Protein AF-A0A2E9BXG1-F1 (afdb_monomer_lite)

Radius of gyration: 29.71 Å; chains: 1; bounding box: 99×58×92 Å

Structure (mmCIF, N/CA/C/O backbone):
data_AF-A0A2E9BXG1-F1
#
_entry.id   AF-A0A2E9BXG1-F1
#
loop_
_atom_site.group_PDB
_atom_site.id
_atom_site.type_symbol
_atom_site.label_atom_id
_atom_site.label_alt_id
_atom_site.label_comp_id
_atom_site.label_asym_id
_atom_site.label_entity_id
_atom_site.label_seq_id
_atom_site.pdbx_PDB_ins_code
_atom_site.Cartn_x
_atom_site.Cartn_y
_atom_site.Cartn_z
_atom_site.occupancy
_atom_site.B_iso_or_equiv
_atom_site.auth_seq_id
_atom_site.auth_comp_id
_atom_site.auth_asym_id
_atom_site.auth_atom_id
_atom_site.pdbx_PDB_model_num
ATOM 1 N N . MET A 1 1 ? 57.382 -20.149 -4.581 1.00 46.91 1 MET A N 1
ATOM 2 C CA . MET A 1 1 ? 57.677 -18.749 -4.188 1.00 46.91 1 MET A CA 1
ATOM 3 C C . MET A 1 1 ? 58.759 -18.261 -5.137 1.00 46.91 1 MET A C 1
ATOM 5 O O . MET A 1 1 ? 59.714 -19.023 -5.249 1.00 46.91 1 MET A O 1
ATOM 9 N N . PRO A 1 2 ? 58.627 -17.131 -5.868 1.00 48.38 2 PRO A N 1
ATOM 10 C CA . PRO A 1 2 ? 57.785 -15.924 -5.668 1.00 48.38 2 PRO A CA 1
ATOM 11 C C . PRO A 1 2 ? 56.644 -15.788 -6.722 1.00 48.38 2 PRO A C 1
ATOM 13 O O . PRO A 1 2 ? 56.774 -16.309 -7.821 1.00 48.38 2 PRO A O 1
ATOM 16 N N . THR A 1 3 ? 55.399 -15.392 -6.403 1.00 44.31 3 THR A N 1
ATOM 17 C CA . THR A 1 3 ? 54.803 -14.026 -6.291 1.00 44.31 3 THR A CA 1
ATOM 18 C C . THR A 1 3 ? 55.059 -13.119 -7.510 1.00 44.31 3 THR A C 1
ATOM 20 O O . THR A 1 3 ? 56.170 -12.653 -7.720 1.00 44.31 3 THR A O 1
ATOM 23 N N . THR A 1 4 ? 54.077 -12.869 -8.389 1.00 44.88 4 THR A N 1
ATOM 24 C CA . THR A 1 4 ? 53.186 -11.672 -8.444 1.00 44.88 4 THR A CA 1
ATOM 25 C C . THR A 1 4 ? 52.664 -11.552 -9.902 1.00 44.88 4 THR A C 1
ATOM 27 O O . THR A 1 4 ? 53.303 -12.092 -10.790 1.00 44.88 4 THR A O 1
ATOM 30 N N . HIS A 1 5 ? 51.568 -10.922 -10.333 1.00 40.28 5 HIS A N 1
ATOM 31 C CA . HIS A 1 5 ? 50.493 -10.118 -9.764 1.00 40.28 5 HIS A CA 1
ATOM 32 C C . HIS A 1 5 ? 49.278 -10.307 -10.696 1.00 40.28 5 HIS A C 1
ATOM 34 O O . HIS A 1 5 ? 49.356 -10.048 -11.894 1.00 40.28 5 HIS A O 1
ATOM 40 N N . SER A 1 6 ? 48.140 -10.723 -10.139 1.00 46.56 6 SER A N 1
ATOM 41 C CA . SER A 1 6 ? 46.835 -10.563 -10.782 1.00 46.56 6 SER A CA 1
ATOM 42 C C . SER A 1 6 ? 46.505 -9.068 -10.824 1.00 46.56 6 SER A C 1
ATOM 44 O O . SER A 1 6 ? 46.405 -8.436 -9.769 1.00 46.56 6 SER A O 1
ATOM 46 N N . SER A 1 7 ? 46.295 -8.507 -12.013 1.00 40.38 7 SER A N 1
ATOM 47 C CA . SER A 1 7 ? 45.645 -7.206 -12.188 1.00 40.38 7 SER A CA 1
ATOM 48 C C . SER A 1 7 ? 44.392 -7.355 -13.051 1.00 40.38 7 SER A C 1
ATOM 50 O O . SER A 1 7 ? 44.244 -6.797 -14.133 1.00 40.38 7 SER A O 1
ATOM 52 N N . SER A 1 8 ? 43.420 -8.082 -12.500 1.00 40.84 8 SER A N 1
ATOM 53 C CA . SER A 1 8 ? 42.002 -7.894 -12.797 1.00 40.84 8 SER A CA 1
ATOM 54 C C . SER A 1 8 ? 41.605 -6.450 -12.464 1.00 40.84 8 SER A C 1
ATOM 56 O O . SER A 1 8 ? 41.202 -6.136 -11.341 1.00 40.84 8 SER A O 1
ATOM 58 N N . ARG A 1 9 ? 41.787 -5.525 -13.406 1.00 42.00 9 ARG A N 1
ATOM 59 C CA . ARG A 1 9 ? 41.364 -4.134 -13.228 1.00 42.00 9 ARG A CA 1
ATOM 60 C C . ARG A 1 9 ? 40.918 -3.514 -14.551 1.00 42.00 9 ARG A C 1
ATOM 62 O O . ARG A 1 9 ? 41.534 -2.578 -15.035 1.00 42.00 9 ARG A O 1
ATOM 69 N N . CYS A 1 10 ? 39.823 -4.031 -15.111 1.00 39.59 10 CYS A N 1
ATOM 70 C CA . CYS A 1 10 ? 38.923 -3.250 -15.968 1.00 39.59 10 CYS A CA 1
ATOM 71 C C . CYS A 1 10 ? 37.562 -3.942 -16.185 1.00 39.59 10 CYS A C 1
ATOM 73 O O . CYS A 1 10 ? 37.130 -4.165 -17.303 1.00 39.59 10 CYS A O 1
ATOM 75 N N . GLU A 1 11 ? 36.854 -4.255 -15.098 1.00 34.66 11 GLU A N 1
ATOM 76 C CA . GLU A 1 11 ? 35.384 -4.390 -15.128 1.00 34.66 11 GLU A CA 1
ATOM 77 C C . GLU A 1 11 ? 34.763 -3.487 -14.051 1.00 34.66 11 GLU A C 1
ATOM 79 O O . GLU A 1 11 ? 33.864 -3.840 -13.294 1.00 34.66 11 GLU A O 1
ATOM 84 N N . ALA A 1 12 ? 35.268 -2.257 -13.966 1.00 42.53 12 ALA A N 1
ATOM 85 C CA . ALA A 1 12 ? 34.555 -1.175 -13.312 1.00 42.53 12 ALA A CA 1
ATOM 86 C C . ALA A 1 12 ? 33.584 -0.577 -14.337 1.00 42.53 12 ALA A C 1
ATOM 88 O O . ALA A 1 12 ? 33.986 0.289 -15.104 1.00 42.53 12 ALA A O 1
ATOM 89 N N . THR A 1 13 ? 32.350 -1.100 -14.402 1.00 45.22 13 THR A N 1
ATOM 90 C CA . THR A 1 13 ? 31.091 -0.407 -14.799 1.00 45.22 13 THR A CA 1
ATOM 91 C C . THR A 1 13 ? 29.932 -1.396 -15.037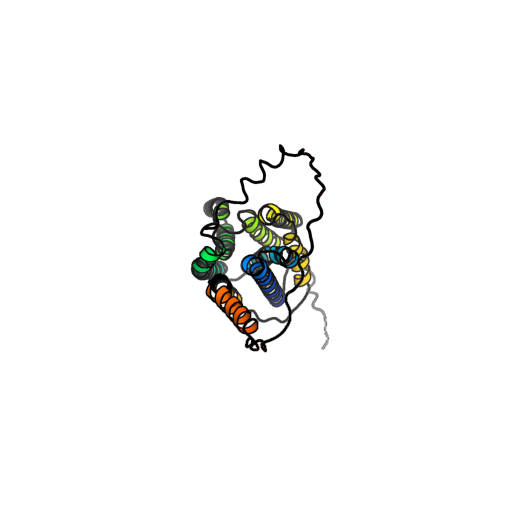 1.00 45.22 13 THR A C 1
ATOM 93 O O . THR A 1 13 ? 29.269 -1.389 -16.068 1.00 45.22 13 THR A O 1
ATOM 96 N N . ALA A 1 14 ? 29.586 -2.214 -14.039 1.00 39.81 14 ALA A N 1
ATOM 97 C CA . ALA A 1 14 ? 28.283 -2.890 -14.001 1.00 39.81 14 ALA A CA 1
ATOM 98 C C . ALA A 1 14 ? 27.326 -2.148 -13.046 1.00 39.81 14 ALA A C 1
ATOM 100 O O . ALA A 1 14 ? 27.137 -2.531 -11.899 1.00 39.81 14 ALA A O 1
ATOM 101 N N . SER A 1 15 ? 26.774 -1.035 -13.546 1.00 42.12 15 SER A N 1
ATOM 102 C CA . SER A 1 15 ? 25.554 -0.314 -13.130 1.00 42.12 15 SER A CA 1
ATOM 103 C C . SER A 1 15 ? 25.056 -0.463 -11.675 1.00 42.12 15 SER A C 1
ATOM 105 O O . SER A 1 15 ? 24.533 -1.510 -11.284 1.00 42.12 15 SER A O 1
ATOM 107 N N . GLY A 1 16 ? 25.067 0.649 -10.931 1.00 43.94 16 GLY A N 1
ATOM 108 C CA . GLY A 1 16 ? 24.491 0.803 -9.591 1.00 43.94 16 GLY A CA 1
ATOM 109 C C . GLY A 1 16 ? 23.024 0.372 -9.477 1.00 43.94 16 GLY A C 1
ATOM 110 O O . GLY A 1 16 ? 22.097 1.161 -9.659 1.00 43.94 16 GLY A O 1
ATOM 111 N N . ARG A 1 17 ? 22.803 -0.897 -9.130 1.00 60.50 17 ARG A N 1
ATOM 112 C CA . ARG A 1 17 ? 21.501 -1.403 -8.694 1.00 60.50 17 ARG A CA 1
ATOM 113 C C . ARG A 1 17 ? 21.291 -1.024 -7.238 1.00 60.50 17 ARG A C 1
ATOM 115 O O . ARG A 1 17 ? 22.064 -1.422 -6.373 1.00 60.50 17 ARG A O 1
ATOM 122 N N . TRP A 1 18 ? 20.217 -0.292 -6.967 1.00 68.25 18 TRP A N 1
ATOM 123 C CA . TRP A 1 18 ? 19.791 -0.025 -5.601 1.00 68.25 18 TRP A CA 1
ATOM 124 C C . TRP A 1 18 ? 19.379 -1.345 -4.930 1.00 68.25 18 TRP A C 1
ATOM 126 O O . TRP A 1 18 ? 18.419 -1.992 -5.356 1.00 68.25 18 TRP A O 1
ATOM 136 N N . HIS A 1 19 ? 20.159 -1.772 -3.934 1.00 80.88 19 HIS A N 1
ATOM 137 C CA . HIS A 1 19 ? 19.993 -3.041 -3.233 1.00 80.88 19 HIS A CA 1
ATOM 138 C C . HIS A 1 19 ? 19.652 -2.804 -1.759 1.00 80.88 19 HIS A C 1
ATOM 140 O O . HIS A 1 19 ? 20.376 -2.121 -1.044 1.00 80.88 19 HIS A O 1
ATOM 146 N N . VAL A 1 20 ? 18.558 -3.412 -1.317 1.00 82.00 20 VAL A N 1
ATOM 147 C CA . VAL A 1 20 ? 18.054 -3.444 0.055 1.00 82.00 20 VAL A CA 1
ATOM 148 C C . VAL A 1 20 ? 18.192 -4.864 0.597 1.00 82.00 20 VAL A C 1
ATOM 150 O O . VAL A 1 20 ? 17.737 -5.817 -0.051 1.00 82.00 20 VAL A O 1
ATOM 153 N N . ALA A 1 21 ? 18.795 -5.001 1.780 1.00 84.75 21 ALA A N 1
ATOM 154 C CA . ALA A 1 21 ? 18.963 -6.284 2.453 1.00 84.75 21 ALA A CA 1
ATOM 155 C C . ALA A 1 21 ? 17.613 -6.916 2.845 1.00 84.75 21 ALA A C 1
ATOM 157 O O . ALA A 1 21 ? 16.619 -6.229 3.095 1.00 84.75 21 ALA A O 1
ATOM 158 N N . ASP A 1 22 ? 17.571 -8.252 2.895 1.00 85.50 22 ASP A N 1
ATOM 159 C CA . ASP A 1 22 ? 16.339 -9.005 3.167 1.00 85.50 22 ASP A CA 1
ATOM 160 C C . ASP A 1 22 ? 15.734 -8.679 4.534 1.00 85.50 22 ASP A C 1
ATOM 162 O O . ASP A 1 22 ? 14.523 -8.473 4.634 1.00 85.50 22 ASP A O 1
ATOM 166 N N . GLY A 1 23 ? 16.568 -8.575 5.567 1.00 86.19 23 GLY A N 1
ATOM 167 C CA . GLY A 1 23 ? 16.087 -8.264 6.906 1.00 86.19 23 GLY A CA 1
ATOM 168 C C . GLY A 1 23 ? 15.567 -6.832 7.047 1.00 86.19 23 GLY A C 1
ATOM 169 O O . GLY A 1 23 ? 14.587 -6.625 7.752 1.00 86.19 23 GLY A O 1
ATOM 170 N N . SER A 1 24 ? 16.092 -5.863 6.291 1.00 89.56 24 SER A N 1
ATOM 171 C CA . SER A 1 24 ? 15.562 -4.491 6.270 1.00 89.56 24 SER A CA 1
ATOM 172 C C . SER A 1 24 ? 14.161 -4.426 5.658 1.00 89.56 24 SER A C 1
ATOM 174 O O . SER A 1 24 ? 13.291 -3.709 6.150 1.00 89.56 24 SER A O 1
ATOM 176 N N . LEU A 1 25 ? 13.906 -5.212 4.605 1.00 90.44 25 LEU A N 1
ATOM 177 C CA . LEU A 1 25 ? 12.556 -5.359 4.046 1.00 90.44 25 LEU A CA 1
ATOM 178 C C . LEU A 1 25 ? 11.612 -6.055 5.024 1.00 90.44 25 LEU A C 1
ATOM 180 O O . LEU A 1 25 ? 10.420 -5.755 5.046 1.00 90.44 25 LEU A O 1
ATOM 184 N N . GLU A 1 26 ? 12.125 -6.997 5.814 1.00 92.88 26 GLU A N 1
ATOM 185 C CA . GLU A 1 26 ? 11.353 -7.632 6.874 1.00 92.88 26 GLU A CA 1
ATOM 186 C C . GLU A 1 26 ? 10.982 -6.624 7.968 1.00 92.88 26 GLU A C 1
ATOM 188 O O . GLU A 1 26 ? 9.808 -6.546 8.331 1.00 92.88 26 GLU A O 1
ATOM 193 N N . SER A 1 27 ? 11.931 -5.795 8.418 1.00 92.38 27 SER A N 1
ATOM 194 C CA . SER A 1 27 ? 11.684 -4.704 9.368 1.00 92.38 27 SER A CA 1
ATOM 195 C C . SER A 1 27 ? 10.635 -3.725 8.850 1.00 92.38 27 SER A C 1
ATOM 197 O O . SER A 1 27 ? 9.719 -3.372 9.587 1.00 92.38 27 SER A O 1
ATOM 199 N N . LEU A 1 28 ? 10.714 -3.336 7.571 1.00 94.06 28 LEU A N 1
ATOM 200 C CA . LEU A 1 28 ? 9.722 -2.453 6.953 1.00 94.06 28 LEU A CA 1
ATOM 201 C C . LEU A 1 28 ? 8.315 -3.059 6.979 1.00 94.06 28 LEU A C 1
ATOM 203 O O . LEU A 1 28 ? 7.355 -2.332 7.213 1.00 94.06 28 LEU A O 1
ATOM 207 N N . LYS A 1 29 ? 8.169 -4.379 6.788 1.00 94.44 29 LYS A N 1
ATOM 208 C CA . LYS A 1 29 ? 6.855 -5.033 6.910 1.00 94.44 29 LYS A CA 1
ATOM 209 C C . LYS A 1 29 ? 6.345 -5.048 8.342 1.00 94.44 29 LYS A C 1
ATOM 211 O O . LYS A 1 29 ? 5.153 -4.851 8.538 1.00 94.44 29 LYS A O 1
ATOM 216 N N . TRP A 1 30 ? 7.209 -5.299 9.324 1.00 95.50 30 TRP A N 1
ATOM 217 C CA . TRP A 1 30 ? 6.819 -5.251 10.736 1.00 95.50 30 TRP A CA 1
ATOM 218 C C . TRP A 1 30 ? 6.404 -3.845 11.163 1.00 95.50 30 TRP A C 1
ATOM 220 O O . TRP A 1 30 ? 5.363 -3.688 11.794 1.00 95.50 30 TRP A O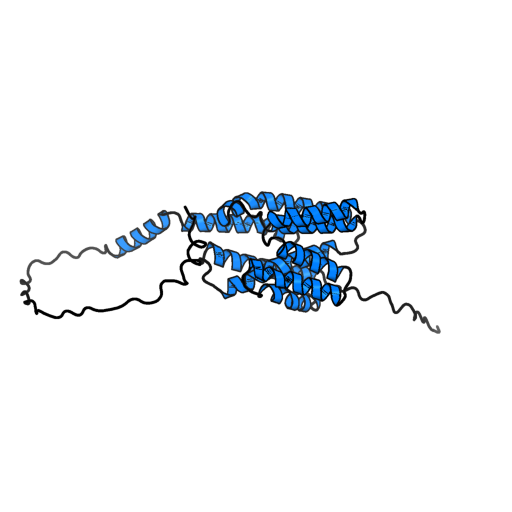 1
ATOM 230 N N . LEU A 1 31 ? 7.156 -2.826 10.743 1.00 96.19 31 LEU A N 1
ATOM 231 C CA . LEU A 1 31 ? 6.794 -1.428 10.951 1.00 96.19 31 LEU A CA 1
ATOM 232 C C . LEU A 1 31 ? 5.446 -1.109 10.292 1.00 96.19 31 LEU A C 1
ATOM 234 O O . LEU A 1 31 ? 4.541 -0.622 10.958 1.00 96.19 31 LEU A O 1
ATOM 238 N N . ALA A 1 32 ? 5.276 -1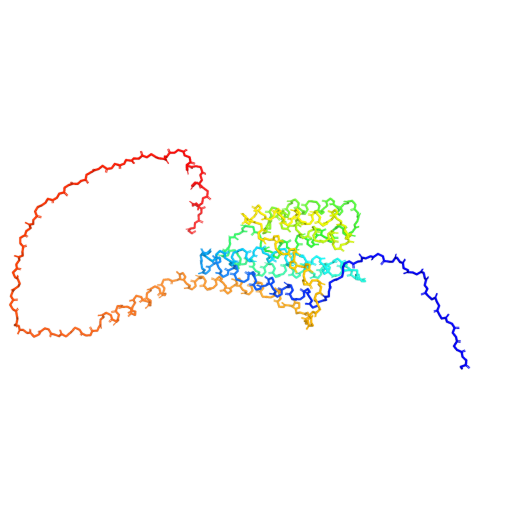.445 9.010 1.00 96.81 32 ALA A N 1
ATOM 239 C CA . ALA A 1 32 ? 4.022 -1.222 8.293 1.00 96.81 32 ALA A CA 1
ATOM 240 C C . ALA A 1 32 ? 2.831 -1.938 8.952 1.00 96.81 32 ALA A C 1
ATOM 242 O O . ALA A 1 32 ? 1.743 -1.373 9.021 1.00 96.81 32 ALA A O 1
ATOM 243 N N . LEU A 1 33 ? 3.040 -3.153 9.471 1.00 96.31 33 LEU A N 1
ATOM 244 C CA . LEU A 1 33 ? 2.029 -3.914 10.203 1.00 96.31 33 LEU A CA 1
ATOM 245 C C . LEU A 1 33 ? 1.612 -3.193 11.490 1.00 96.31 33 LEU A C 1
ATOM 247 O O . LEU A 1 33 ? 0.419 -3.044 11.731 1.00 96.31 33 LEU A O 1
ATOM 251 N N . ALA A 1 34 ? 2.573 -2.718 12.286 1.00 97.25 34 ALA A N 1
ATOM 252 C CA . ALA A 1 34 ? 2.291 -1.986 13.519 1.00 97.25 34 ALA A CA 1
ATOM 253 C C . ALA A 1 34 ? 1.525 -0.679 13.247 1.00 97.25 34 ALA A C 1
ATOM 255 O O . ALA A 1 34 ? 0.525 -0.404 13.908 1.00 97.25 34 ALA A O 1
ATOM 256 N N . LEU A 1 35 ? 1.946 0.084 12.231 1.00 97.75 35 LEU A N 1
ATOM 257 C CA . LEU A 1 35 ? 1.281 1.324 11.816 1.00 97.75 35 LEU A CA 1
ATOM 258 C C . LEU A 1 35 ? -0.157 1.065 11.337 1.00 97.75 35 LEU A C 1
ATOM 260 O O . LEU A 1 35 ? -1.073 1.777 11.737 1.00 97.75 35 LEU A O 1
ATOM 264 N N . MET A 1 36 ? -0.365 0.020 10.528 1.00 97.56 36 MET A N 1
ATOM 265 C CA . MET A 1 36 ? -1.691 -0.390 10.049 1.00 97.56 36 MET A CA 1
ATOM 266 C C . MET A 1 36 ? -2.615 -0.790 11.205 1.00 97.56 36 MET A C 1
ATOM 268 O O . MET A 1 36 ? -3.763 -0.361 11.251 1.00 97.56 36 MET A O 1
ATOM 272 N N . VAL A 1 37 ? -2.125 -1.600 12.150 1.00 97.25 37 VAL A N 1
ATOM 273 C CA . VAL A 1 37 ? -2.922 -2.030 13.310 1.00 97.25 37 VAL A CA 1
ATOM 274 C C . VAL A 1 37 ? -3.297 -0.837 14.179 1.00 97.25 37 VAL A C 1
ATOM 276 O O . VAL A 1 37 ? -4.460 -0.717 14.550 1.00 97.25 37 VAL A O 1
ATOM 279 N N . GLY A 1 38 ? -2.348 0.058 14.468 1.00 96.62 38 GLY A N 1
ATOM 280 C CA . GLY A 1 38 ? -2.616 1.269 15.243 1.00 96.62 38 GLY A CA 1
ATOM 281 C C . GLY A 1 38 ? -3.684 2.155 14.597 1.00 96.62 38 GLY A C 1
ATOM 282 O O . GLY A 1 38 ? -4.606 2.600 15.275 1.00 96.62 38 GLY A O 1
ATOM 283 N N . ASP A 1 39 ? -3.609 2.352 13.280 1.00 96.88 39 ASP A N 1
ATOM 284 C CA . ASP A 1 39 ? -4.608 3.106 12.514 1.00 96.88 39 ASP A CA 1
ATOM 285 C C . ASP A 1 39 ? -5.985 2.439 12.521 1.00 96.88 39 ASP A C 1
ATOM 287 O O . ASP A 1 39 ? -6.986 3.109 12.755 1.00 96.88 39 ASP A O 1
ATOM 291 N N . HIS A 1 40 ? -6.052 1.118 12.344 1.00 97.12 40 HIS A N 1
ATOM 292 C CA . HIS A 1 40 ? -7.318 0.389 12.381 1.00 97.12 40 HIS A CA 1
ATOM 293 C C . HIS A 1 40 ? -7.952 0.397 13.779 1.00 97.12 40 HIS A C 1
ATOM 295 O O . HIS A 1 40 ? -9.158 0.600 13.900 1.00 97.12 40 HIS A O 1
ATOM 301 N N . VAL A 1 41 ? -7.157 0.223 14.839 1.00 96.44 41 VAL A N 1
ATOM 302 C CA . VAL A 1 41 ? -7.631 0.364 16.226 1.00 96.44 41 VAL A CA 1
ATOM 303 C C . VAL A 1 41 ? -8.169 1.774 16.451 1.00 96.44 41 VAL A C 1
ATOM 305 O O . VAL A 1 41 ? -9.276 1.923 16.965 1.00 96.44 41 VAL A O 1
ATOM 308 N N . ASN A 1 42 ? -7.439 2.804 16.011 1.00 96.56 42 ASN A N 1
ATOM 309 C CA . ASN A 1 42 ? -7.905 4.182 16.112 1.00 96.56 42 ASN A CA 1
ATOM 310 C C . ASN A 1 42 ? -9.232 4.385 15.369 1.00 96.56 42 ASN A C 1
ATOM 312 O O . ASN A 1 42 ? -10.177 4.928 15.930 1.00 96.56 42 ASN A O 1
ATOM 316 N N . LYS A 1 43 ? -9.319 3.904 14.127 1.00 93.62 43 LYS A N 1
ATOM 317 C CA . LYS A 1 43 ? -10.491 4.069 13.266 1.00 93.62 43 LYS A CA 1
ATOM 318 C C . LYS A 1 43 ? -11.736 3.378 13.824 1.00 93.62 43 LYS A C 1
ATOM 320 O O . LYS A 1 43 ? -12.792 3.998 13.841 1.00 93.62 43 LYS A O 1
ATOM 325 N N . TYR A 1 44 ? -11.625 2.121 14.260 1.00 93.94 44 TYR A N 1
ATOM 326 C CA . TYR A 1 44 ? -12.797 1.309 14.614 1.00 93.94 44 TYR A CA 1
ATOM 327 C C . TYR A 1 44 ? -13.116 1.278 16.108 1.00 93.94 44 TYR A C 1
ATOM 329 O O . TYR A 1 44 ? -14.283 1.164 16.458 1.00 93.94 44 TYR A O 1
ATOM 337 N N . LEU A 1 45 ? -12.117 1.359 16.992 1.00 92.69 45 LEU A N 1
ATOM 338 C CA . LEU A 1 45 ? -12.331 1.254 18.442 1.00 92.69 45 LEU A CA 1
ATOM 339 C C . LEU A 1 45 ? -12.227 2.600 19.164 1.00 92.69 45 LEU A C 1
ATOM 341 O O . LEU A 1 45 ? -12.836 2.764 20.216 1.00 92.69 45 LEU A O 1
ATOM 345 N N . LEU A 1 46 ? -11.469 3.555 18.616 1.00 91.94 46 LEU A N 1
ATOM 346 C CA . LEU A 1 46 ? -11.281 4.886 19.209 1.00 91.94 46 LEU A CA 1
ATOM 347 C C . LEU A 1 46 ? -11.974 5.993 18.409 1.00 91.94 46 LEU A C 1
ATOM 349 O O . LEU A 1 46 ? -11.628 7.158 18.576 1.00 91.94 46 LEU A O 1
ATOM 353 N N . SER A 1 47 ? -12.902 5.649 17.511 1.00 91.06 47 SER A N 1
ATOM 354 C CA . SER A 1 47 ? -13.683 6.609 16.713 1.00 91.06 47 SER A CA 1
ATOM 355 C C . SER A 1 47 ? -12.838 7.673 15.991 1.00 91.06 47 SER A C 1
ATOM 357 O O . SER A 1 47 ? -13.259 8.819 15.844 1.00 91.06 47 SER A O 1
ATOM 359 N N . GLY A 1 48 ? -11.613 7.324 15.590 1.00 89.75 48 GLY A N 1
ATOM 360 C CA . GLY A 1 48 ? -10.683 8.204 14.883 1.00 89.75 48 GLY A CA 1
ATOM 361 C C . GLY A 1 48 ? -10.062 9.332 15.716 1.00 89.75 48 GLY A C 1
ATOM 362 O O . GLY A 1 48 ? -9.428 10.207 15.134 1.00 89.75 48 GLY A O 1
ATOM 363 N N . GLN A 1 49 ? -10.204 9.330 17.045 1.00 91.19 49 GLN A N 1
ATOM 364 C CA . GLN A 1 49 ? -9.835 10.467 17.905 1.00 91.19 49 GLN A CA 1
ATOM 365 C C . GLN A 1 49 ? -8.321 10.738 17.985 1.00 91.19 49 GLN A C 1
ATOM 367 O O . GLN A 1 49 ? -7.898 11.856 18.273 1.00 91.19 49 GLN A O 1
ATOM 372 N N . VAL A 1 50 ? -7.473 9.736 17.734 1.00 96.12 50 VAL A N 1
ATOM 373 C CA . VAL A 1 50 ? -6.017 9.872 17.875 1.00 96.12 50 VAL A CA 1
ATOM 374 C C . VAL A 1 50 ? -5.373 10.256 16.539 1.00 96.12 50 VAL A C 1
ATOM 376 O O . VAL A 1 50 ? -4.964 9.397 15.753 1.00 96.12 50 VAL A O 1
ATOM 379 N N . THR A 1 51 ? -5.209 11.561 16.299 1.00 96.12 51 THR A N 1
ATOM 380 C CA . THR A 1 51 ? -4.604 12.119 15.070 1.00 96.12 51 THR A CA 1
ATOM 381 C C . THR A 1 51 ? -3.243 11.506 14.737 1.00 96.12 51 THR A C 1
ATOM 383 O O . THR A 1 51 ? -2.957 11.205 13.579 1.00 96.12 51 THR A O 1
ATOM 386 N N . THR A 1 52 ? -2.400 11.263 15.743 1.00 96.44 52 THR A N 1
ATOM 387 C CA . THR A 1 52 ? -1.071 10.670 15.537 1.00 96.44 52 THR A CA 1
ATOM 388 C C . THR A 1 52 ? -1.157 9.276 14.920 1.00 96.44 52 THR A C 1
ATOM 390 O O . THR A 1 52 ? -0.434 8.992 13.968 1.00 96.44 52 THR A O 1
ATOM 393 N N . LEU A 1 53 ? -2.061 8.416 15.405 1.00 96.12 53 LEU A N 1
ATOM 394 C CA . LEU A 1 53 ? -2.246 7.069 14.853 1.00 96.12 53 LEU A CA 1
ATOM 395 C C . LEU A 1 53 ? -2.767 7.121 13.418 1.00 96.12 53 LEU A C 1
ATOM 397 O O . LEU A 1 53 ? -2.298 6.355 12.580 1.00 96.12 53 LEU A O 1
ATOM 401 N N . TYR A 1 54 ? -3.659 8.069 13.121 1.00 96.06 54 TYR A N 1
ATOM 402 C CA . TYR A 1 54 ? -4.143 8.298 11.762 1.00 96.06 54 TYR A CA 1
ATOM 403 C C . TYR A 1 54 ? -3.012 8.679 10.793 1.00 96.06 54 TYR A C 1
ATOM 405 O O . TYR A 1 54 ? -2.845 8.044 9.749 1.00 96.06 54 TYR A O 1
ATOM 413 N N . LEU A 1 55 ? -2.200 9.685 11.147 1.00 97.12 55 LEU A N 1
ATOM 414 C CA . LEU A 1 55 ? -1.077 10.146 10.320 1.00 97.12 55 LEU A CA 1
ATOM 415 C C . LEU A 1 55 ? -0.036 9.039 10.119 1.00 97.12 55 LEU A C 1
ATOM 417 O O . LEU A 1 55 ? 0.417 8.805 8.997 1.00 97.12 55 LEU A O 1
ATOM 421 N N . LEU A 1 56 ? 0.301 8.321 11.193 1.00 97.31 56 LEU A N 1
ATOM 422 C CA . LEU A 1 56 ? 1.222 7.190 11.155 1.00 97.31 56 LEU A CA 1
ATOM 423 C C . LEU A 1 56 ? 0.699 6.050 10.264 1.00 97.31 56 LEU A C 1
ATOM 425 O O . LEU A 1 56 ? 1.452 5.488 9.462 1.00 97.31 56 LEU A O 1
ATOM 429 N N . GLY A 1 57 ? -0.601 5.769 10.333 1.00 96.75 57 GLY A N 1
ATOM 430 C CA . GLY A 1 57 ? -1.295 4.781 9.513 1.00 96.75 57 GLY A CA 1
ATOM 431 C C . GLY A 1 57 ? -1.157 4.990 8.013 1.00 96.75 57 GLY A C 1
ATOM 432 O O . GLY A 1 57 ? -1.006 4.028 7.257 1.00 96.75 57 GLY A O 1
ATOM 433 N N . ARG A 1 58 ? -1.131 6.251 7.560 1.00 97.69 58 ARG A N 1
ATOM 434 C CA . ARG A 1 58 ? -1.043 6.593 6.129 1.00 97.69 58 ARG A CA 1
ATOM 435 C C . ARG A 1 58 ? 0.238 6.089 5.459 1.00 97.69 58 ARG A C 1
ATOM 437 O O . ARG A 1 58 ? 0.268 5.943 4.237 1.00 97.69 58 ARG A O 1
ATOM 444 N N . MET A 1 59 ? 1.284 5.791 6.233 1.00 98.06 59 MET A N 1
ATOM 445 C CA . MET A 1 59 ? 2.528 5.206 5.725 1.00 98.06 59 MET A CA 1
ATOM 446 C C . MET A 1 59 ? 2.423 3.699 5.449 1.00 98.06 59 MET A C 1
ATOM 448 O O . MET A 1 59 ? 3.241 3.165 4.702 1.00 98.06 59 MET A O 1
ATOM 452 N N . ALA A 1 60 ? 1.440 2.985 6.005 1.00 97.88 60 ALA A N 1
ATOM 453 C CA . ALA A 1 60 ? 1.373 1.528 5.888 1.00 97.88 60 ALA A CA 1
ATOM 454 C C . ALA A 1 60 ? 1.261 1.055 4.428 1.00 97.88 60 ALA A C 1
ATOM 456 O O . ALA A 1 60 ? 2.003 0.164 4.005 1.00 97.88 60 ALA A O 1
ATOM 457 N N . MET A 1 61 ? 0.383 1.682 3.637 1.00 97.19 61 MET A N 1
ATOM 458 C CA . MET A 1 61 ? 0.187 1.321 2.230 1.00 97.19 61 MET A CA 1
ATOM 459 C C . MET A 1 61 ? 1.466 1.485 1.386 1.00 97.19 61 MET A C 1
ATOM 461 O O . MET A 1 61 ? 1.907 0.485 0.810 1.00 97.19 61 MET A O 1
ATOM 465 N N . PRO A 1 62 ? 2.124 2.665 1.327 1.00 98.00 62 PRO A N 1
ATOM 466 C CA . PRO A 1 62 ? 3.351 2.820 0.544 1.00 98.00 62 PRO A CA 1
ATOM 467 C C . PRO A 1 62 ? 4.483 1.897 1.019 1.00 98.00 62 PRO A C 1
ATOM 469 O O . PRO A 1 62 ? 5.238 1.397 0.184 1.00 98.00 62 PRO A O 1
ATOM 472 N N . LEU A 1 63 ? 4.580 1.597 2.322 1.00 98.06 63 LEU A N 1
ATOM 473 C CA . LEU A 1 63 ? 5.568 0.651 2.85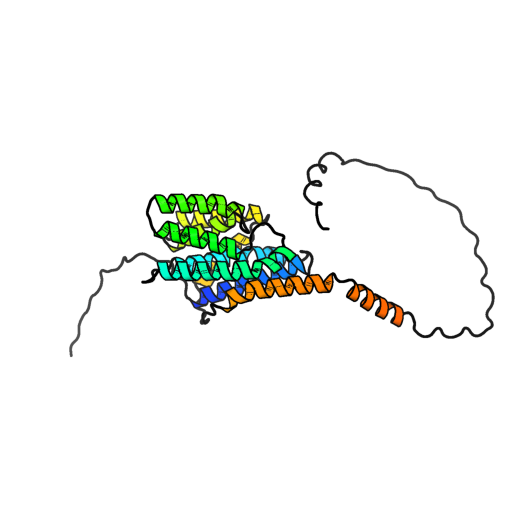2 1.00 98.06 63 LEU A CA 1
ATOM 474 C C . LEU A 1 63 ? 5.319 -0.786 2.357 1.00 98.06 63 LEU A C 1
ATOM 476 O O . LEU A 1 63 ? 6.232 -1.420 1.819 1.00 98.06 63 LEU A O 1
ATOM 480 N N . PHE A 1 64 ? 4.091 -1.305 2.481 1.00 97.50 64 PHE A N 1
ATOM 481 C CA . PHE A 1 64 ? 3.754 -2.644 1.981 1.00 97.50 64 PHE A CA 1
ATOM 482 C C . PHE A 1 64 ? 3.865 -2.738 0.456 1.00 97.50 64 PHE A C 1
ATOM 484 O O . PHE A 1 64 ? 4.439 -3.705 -0.059 1.00 97.50 64 PHE A O 1
ATOM 491 N N . GLY A 1 65 ? 3.370 -1.725 -0.261 1.00 97.69 65 GLY A N 1
ATOM 492 C CA . GLY A 1 65 ? 3.467 -1.625 -1.715 1.00 97.69 65 GLY A CA 1
ATOM 493 C C . GLY A 1 65 ? 4.918 -1.646 -2.192 1.00 97.69 65 GLY A C 1
ATOM 494 O O . GLY A 1 65 ? 5.271 -2.420 -3.086 1.00 97.69 65 GLY A O 1
ATOM 495 N N . PHE A 1 66 ? 5.791 -0.880 -1.534 1.00 97.38 66 PHE A N 1
ATOM 496 C CA . PHE A 1 66 ? 7.223 -0.882 -1.804 1.00 97.38 66 PHE A CA 1
ATOM 497 C C . PHE A 1 66 ? 7.851 -2.268 -1.601 1.00 97.38 66 PHE A C 1
ATOM 499 O O . PHE A 1 66 ? 8.491 -2.792 -2.517 1.00 97.38 66 PHE A O 1
ATOM 506 N N . VAL A 1 67 ? 7.651 -2.900 -0.436 1.00 95.75 67 VAL A N 1
ATOM 507 C CA . VAL A 1 67 ? 8.258 -4.211 -0.139 1.00 95.75 67 VAL A CA 1
ATOM 508 C C . VAL A 1 67 ? 7.779 -5.285 -1.120 1.00 95.75 67 VAL A C 1
ATOM 510 O O . VAL A 1 67 ? 8.568 -6.136 -1.552 1.00 95.75 67 VAL A O 1
ATOM 513 N N . LEU A 1 68 ? 6.499 -5.260 -1.495 1.00 96.19 68 LEU A N 1
ATOM 514 C CA . LEU A 1 68 ? 5.941 -6.157 -2.503 1.00 96.19 68 LEU A CA 1
ATOM 515 C C . LEU A 1 68 ? 6.640 -5.963 -3.853 1.00 96.19 68 LEU A C 1
ATOM 517 O O . LEU A 1 68 ? 7.182 -6.919 -4.414 1.00 96.19 68 LEU A O 1
ATOM 521 N N . MET A 1 69 ? 6.680 -4.726 -4.347 1.00 96.12 69 MET A N 1
ATOM 522 C CA . MET A 1 69 ? 7.245 -4.401 -5.656 1.00 96.12 69 MET A CA 1
ATOM 523 C C . MET A 1 69 ? 8.746 -4.661 -5.715 1.00 96.12 69 MET A C 1
ATOM 525 O O . MET A 1 69 ? 9.233 -5.191 -6.714 1.00 96.12 69 MET A O 1
ATOM 529 N N . TYR A 1 70 ? 9.469 -4.409 -4.624 1.00 93.94 70 TYR A N 1
ATOM 530 C CA . TYR A 1 70 ? 10.877 -4.771 -4.497 1.00 93.94 70 TYR A CA 1
ATOM 531 C C . TYR A 1 70 ? 11.087 -6.277 -4.622 1.00 93.94 70 TYR A C 1
ATOM 533 O O . TYR A 1 70 ? 11.944 -6.738 -5.377 1.00 93.94 70 TYR A O 1
ATOM 541 N N . ASN A 1 71 ? 10.271 -7.075 -3.933 1.00 91.81 71 ASN A N 1
ATOM 542 C CA . ASN A 1 71 ? 10.372 -8.528 -4.001 1.00 91.81 71 ASN A CA 1
ATOM 543 C C . ASN A 1 71 ? 10.044 -9.097 -5.386 1.00 91.81 71 ASN A C 1
ATOM 545 O O . ASN A 1 71 ? 10.659 -10.099 -5.765 1.00 91.81 71 ASN A O 1
ATOM 549 N N . LEU A 1 72 ? 9.111 -8.481 -6.118 1.00 91.38 72 LEU A N 1
ATOM 550 C CA . LEU A 1 72 ? 8.746 -8.860 -7.487 1.00 91.38 72 LEU A CA 1
ATOM 551 C C . LEU A 1 72 ? 9.789 -8.416 -8.521 1.00 91.38 72 LEU A C 1
ATOM 553 O O . LEU A 1 72 ? 10.041 -9.135 -9.481 1.00 91.38 72 LEU A O 1
ATOM 557 N N . ALA A 1 73 ? 10.429 -7.263 -8.314 1.00 89.50 73 ALA A N 1
ATOM 558 C CA . ALA A 1 73 ? 11.413 -6.700 -9.236 1.00 89.50 73 ALA A CA 1
ATOM 559 C C . ALA A 1 73 ? 12.768 -7.432 -9.236 1.00 89.50 73 ALA A C 1
ATOM 561 O O . ALA A 1 73 ? 13.584 -7.201 -10.134 1.00 89.50 73 ALA A O 1
ATOM 562 N N . ARG A 1 74 ? 13.025 -8.310 -8.255 1.00 82.50 74 ARG A N 1
ATOM 563 C CA . ARG A 1 74 ? 14.281 -9.065 -8.166 1.00 82.50 74 ARG A CA 1
ATOM 564 C C . ARG A 1 74 ? 14.465 -9.989 -9.376 1.00 82.50 74 ARG A C 1
ATOM 566 O O . ARG A 1 74 ? 13.576 -10.800 -9.645 1.00 82.50 74 ARG A O 1
ATOM 573 N N . PRO A 1 75 ? 15.634 -9.957 -10.043 1.00 68.94 75 PRO A N 1
ATOM 574 C CA . PRO A 1 75 ? 15.972 -10.937 -11.065 1.00 68.94 75 PRO A CA 1
ATOM 575 C C . PRO A 1 75 ? 16.013 -12.319 -10.413 1.00 68.94 75 PRO A C 1
ATOM 577 O O . PRO A 1 75 ? 16.889 -12.612 -9.604 1.00 68.94 75 PRO A O 1
ATOM 580 N N . ARG A 1 76 ? 15.027 -13.164 -10.710 1.00 63.19 76 ARG A N 1
ATOM 581 C CA . ARG A 1 76 ? 15.015 -14.563 -10.283 1.00 63.19 76 ARG A CA 1
ATOM 582 C C . ARG A 1 76 ? 14.834 -15.438 -11.506 1.00 63.19 76 ARG A C 1
ATOM 584 O O . ARG A 1 76 ? 13.994 -15.139 -12.350 1.00 63.19 76 ARG A O 1
ATOM 591 N N . MET A 1 77 ? 15.533 -16.570 -11.517 1.00 54.84 77 MET A N 1
ATOM 592 C CA . MET A 1 77 ? 15.472 -17.609 -12.555 1.00 54.84 77 MET A CA 1
ATOM 593 C C . MET A 1 77 ? 14.045 -18.105 -12.876 1.00 54.84 77 MET A C 1
ATOM 595 O O . MET A 1 77 ? 13.842 -18.778 -13.876 1.00 54.84 77 MET A O 1
ATOM 599 N N . LYS A 1 78 ? 13.038 -17.794 -12.038 1.00 62.31 78 LYS A N 1
ATOM 600 C CA . LYS A 1 78 ? 11.639 -18.229 -12.198 1.00 62.31 78 LYS A CA 1
ATOM 601 C C . LYS A 1 78 ? 10.615 -17.106 -11.957 1.00 62.31 78 LYS A C 1
ATOM 603 O O . LYS A 1 78 ? 9.656 -17.305 -11.207 1.00 62.31 78 LYS A O 1
ATOM 608 N N . ALA A 1 79 ? 10.806 -15.928 -12.556 1.00 68.50 79 ALA A N 1
ATOM 609 C CA . ALA A 1 79 ? 9.959 -14.742 -12.338 1.00 68.50 79 ALA A CA 1
ATOM 610 C C . ALA A 1 79 ? 8.442 -15.014 -12.477 1.00 68.50 79 ALA A C 1
ATOM 612 O O . ALA A 1 79 ? 7.679 -14.702 -11.563 1.00 68.50 79 ALA A O 1
ATOM 613 N N . ALA A 1 80 ? 8.004 -15.705 -13.538 1.00 72.81 80 ALA A N 1
ATOM 614 C CA . ALA A 1 80 ? 6.588 -16.035 -13.755 1.00 72.81 80 ALA A CA 1
ATOM 615 C C . ALA A 1 80 ? 5.979 -16.892 -12.623 1.00 72.81 80 ALA A C 1
ATOM 617 O O . ALA A 1 80 ? 4.841 -16.681 -12.203 1.00 72.81 80 ALA A O 1
ATOM 618 N N . SER A 1 81 ? 6.755 -17.828 -12.064 1.00 82.94 81 SER A N 1
ATOM 619 C CA . SER A 1 81 ? 6.294 -18.672 -10.952 1.00 82.94 81 SER A CA 1
ATOM 620 C C . SER A 1 81 ? 6.106 -17.892 -9.644 1.00 82.94 81 SER A C 1
ATOM 622 O O . SER A 1 81 ? 5.253 -18.248 -8.827 1.00 82.94 81 SER A O 1
ATOM 624 N N . VAL A 1 82 ? 6.885 -16.819 -9.448 1.00 87.88 82 VAL A N 1
ATOM 625 C CA . VAL A 1 82 ? 6.796 -15.948 -8.270 1.00 87.88 82 VAL A CA 1
ATOM 626 C C . VAL A 1 82 ? 5.532 -15.102 -8.345 1.00 87.88 82 VAL A C 1
ATOM 628 O O . VAL A 1 82 ? 4.758 -15.128 -7.389 1.00 87.88 82 VAL A O 1
ATOM 631 N N . HIS A 1 83 ? 5.282 -14.438 -9.480 1.00 90.50 83 HIS A N 1
ATOM 632 C CA . HIS A 1 83 ? 4.060 -13.652 -9.696 1.00 90.50 83 HIS A CA 1
ATOM 633 C C . HIS A 1 83 ? 2.811 -14.496 -9.472 1.00 90.50 83 HIS A C 1
ATOM 635 O O . HIS A 1 83 ? 1.991 -14.156 -8.624 1.00 90.50 83 HIS A O 1
ATOM 641 N N . ARG A 1 84 ? 2.724 -15.670 -10.112 1.00 92.69 84 ARG A N 1
ATOM 642 C CA . ARG A 1 84 ? 1.594 -16.596 -9.934 1.00 92.69 84 ARG A CA 1
ATOM 643 C C . ARG A 1 84 ? 1.374 -16.981 -8.468 1.00 92.69 84 ARG A C 1
ATOM 645 O O . ARG A 1 84 ? 0.235 -17.063 -8.016 1.00 92.69 84 ARG A O 1
ATOM 652 N N . ARG A 1 85 ? 2.445 -17.231 -7.707 1.00 92.69 85 ARG A N 1
ATOM 653 C CA . ARG A 1 85 ? 2.349 -17.582 -6.279 1.00 92.69 85 ARG A CA 1
ATOM 654 C C . ARG A 1 85 ? 1.843 -16.412 -5.434 1.00 92.69 85 ARG A C 1
ATOM 656 O O . ARG A 1 85 ? 1.062 -16.637 -4.516 1.00 92.69 85 ARG A O 1
ATOM 663 N N . VAL A 1 86 ? 2.304 -15.197 -5.719 1.00 94.62 86 VAL A N 1
ATOM 664 C CA . VAL A 1 86 ? 1.886 -13.981 -5.009 1.00 94.62 86 VAL A CA 1
ATOM 665 C C . VAL A 1 86 ? 0.428 -13.653 -5.327 1.00 94.62 86 VAL A C 1
ATOM 667 O O . VAL A 1 86 ? -0.347 -13.486 -4.395 1.00 94.62 86 VAL A O 1
ATOM 670 N N . VAL A 1 87 ? 0.036 -13.690 -6.605 1.00 96.50 87 VAL A N 1
ATOM 671 C CA . VAL A 1 87 ? -1.353 -13.525 -7.069 1.00 96.50 87 VAL A CA 1
ATOM 672 C C . VAL A 1 87 ? -2.294 -14.482 -6.342 1.00 96.50 87 VAL A C 1
ATOM 674 O O . VAL A 1 87 ? -3.261 -14.039 -5.735 1.00 96.50 87 VAL A O 1
ATOM 677 N N . LYS A 1 88 ? -1.979 -15.786 -6.318 1.00 96.69 88 LYS A N 1
ATOM 678 C CA . LYS A 1 88 ? -2.812 -16.786 -5.626 1.00 96.69 88 LYS A CA 1
ATOM 679 C C . LYS A 1 88 ? -2.987 -16.487 -4.138 1.00 96.69 88 LYS A C 1
ATOM 681 O O . LYS A 1 88 ? -4.071 -16.680 -3.606 1.00 96.69 88 LYS A O 1
ATOM 686 N N . ARG A 1 89 ? -1.927 -16.037 -3.463 1.00 95.81 89 ARG A N 1
ATOM 687 C CA . ARG A 1 89 ? -1.985 -15.704 -2.033 1.00 95.81 89 ARG A CA 1
ATOM 688 C C . ARG A 1 89 ? -2.802 -14.445 -1.788 1.00 95.81 89 ARG A C 1
ATOM 690 O O . ARG A 1 89 ? -3.671 -14.472 -0.933 1.00 95.81 89 ARG A O 1
ATOM 697 N N . LEU A 1 90 ? -2.548 -13.378 -2.542 1.00 97.12 90 LEU A N 1
ATOM 698 C CA . LEU A 1 90 ? -3.304 -12.133 -2.414 1.00 97.12 90 LEU A CA 1
ATOM 699 C C . LEU A 1 90 ? -4.791 -12.360 -2.697 1.00 97.12 90 LEU A C 1
ATOM 701 O O . LEU A 1 90 ? -5.618 -11.882 -1.936 1.00 97.12 90 LEU A O 1
ATOM 705 N N . ALA A 1 91 ? -5.126 -13.162 -3.711 1.00 97.88 91 ALA A N 1
ATOM 706 C CA . ALA A 1 91 ? -6.506 -13.545 -3.988 1.00 97.88 91 ALA A CA 1
ATOM 707 C C . ALA A 1 91 ? -7.122 -14.359 -2.837 1.00 97.88 91 ALA A C 1
ATOM 709 O O . ALA A 1 91 ? -8.179 -13.996 -2.337 1.00 97.88 91 ALA A O 1
ATOM 710 N N . ALA A 1 92 ? -6.450 -15.418 -2.367 1.00 97.62 92 ALA A N 1
ATOM 711 C CA . ALA A 1 92 ? -6.977 -16.272 -1.301 1.00 97.62 92 ALA A CA 1
ATOM 712 C C . ALA A 1 92 ? -7.183 -15.512 0.020 1.00 97.62 92 ALA A C 1
ATOM 714 O O . ALA A 1 92 ? -8.256 -15.577 0.611 1.00 97.62 92 ALA A O 1
ATOM 715 N N . PHE A 1 93 ? -6.173 -14.763 0.472 1.00 97.69 93 PHE A N 1
ATOM 716 C CA . PHE A 1 93 ? -6.257 -13.999 1.718 1.00 97.69 93 PHE A CA 1
ATOM 717 C C . PHE A 1 93 ? -7.108 -12.732 1.578 1.00 97.69 93 PHE A C 1
ATOM 719 O O . PHE A 1 93 ? -7.706 -12.306 2.560 1.00 97.69 93 PHE A O 1
ATOM 726 N N . GLY A 1 94 ? -7.204 -12.160 0.374 1.00 97.00 94 GLY A N 1
ATOM 727 C CA . GLY A 1 94 ? -8.129 -11.073 0.070 1.00 97.00 94 GLY A CA 1
ATOM 728 C C . GLY A 1 94 ? -9.580 -11.522 0.187 1.00 97.00 94 GLY A C 1
ATOM 729 O O . GLY A 1 94 ? -10.334 -10.891 0.914 1.00 97.00 94 GLY A O 1
ATOM 730 N N . VAL A 1 95 ? -9.947 -12.650 -0.431 1.00 97.81 95 VAL A N 1
ATOM 731 C CA . VAL A 1 95 ? -11.292 -13.242 -0.299 1.00 97.81 95 VAL A CA 1
ATOM 732 C C . VAL A 1 95 ? -11.590 -13.620 1.150 1.00 97.81 95 VAL A C 1
ATOM 734 O O . VAL A 1 95 ? -12.672 -13.325 1.647 1.00 97.81 95 VAL A O 1
ATOM 737 N N . LEU A 1 96 ? -10.623 -14.219 1.852 1.00 97.62 96 LEU A N 1
ATOM 738 C CA . LEU A 1 96 ? -10.779 -14.581 3.262 1.00 97.62 96 LEU A CA 1
ATOM 739 C C . LEU A 1 96 ? -11.018 -13.359 4.163 1.00 97.62 96 LEU A C 1
ATOM 741 O O . LEU A 1 96 ? -11.748 -13.458 5.142 1.00 97.62 96 LEU A O 1
ATOM 745 N N . ALA A 1 97 ? -10.406 -12.216 3.847 1.00 97.06 97 ALA A N 1
ATOM 746 C CA . ALA A 1 97 ? -10.583 -10.975 4.595 1.00 97.06 97 ALA A CA 1
ATOM 747 C C . ALA A 1 97 ? -11.898 -10.247 4.269 1.00 97.06 97 ALA A C 1
ATOM 749 O O . ALA A 1 97 ? -12.348 -9.439 5.079 1.00 97.06 97 ALA A O 1
ATOM 750 N N . THR A 1 98 ? -12.514 -10.519 3.111 1.00 97.06 98 THR A N 1
ATOM 751 C CA . THR A 1 98 ? -13.698 -9.795 2.625 1.00 97.06 98 THR A CA 1
ATOM 752 C C . THR A 1 98 ? -14.854 -9.760 3.628 1.00 97.06 98 THR A C 1
ATOM 754 O O . THR A 1 98 ? -15.352 -8.665 3.847 1.00 97.06 98 THR A O 1
ATOM 757 N N . PRO A 1 99 ? -15.274 -10.854 4.296 1.00 96.94 99 PRO A N 1
ATOM 758 C CA . PRO A 1 99 ? -16.409 -10.789 5.221 1.00 96.94 99 PRO A CA 1
ATOM 759 C C . PRO A 1 99 ? -16.198 -9.785 6.363 1.00 96.94 99 PRO A C 1
ATOM 761 O O . PRO A 1 99 ? -17.037 -8.917 6.584 1.00 96.94 99 PRO A O 1
ATOM 764 N N . ALA A 1 100 ? -15.049 -9.847 7.044 1.00 96.56 100 ALA A N 1
ATOM 765 C CA . ALA A 1 100 ? -14.719 -8.905 8.113 1.00 96.56 100 ALA A CA 1
ATOM 766 C C . ALA A 1 100 ? -14.539 -7.476 7.587 1.00 96.56 100 ALA A C 1
ATOM 768 O O . ALA A 1 100 ? -14.951 -6.518 8.233 1.00 96.56 100 ALA A O 1
ATOM 769 N N . PHE A 1 101 ? -13.945 -7.332 6.402 1.00 96.62 101 PHE A N 1
ATOM 770 C CA . PHE A 1 101 ? -13.781 -6.037 5.756 1.00 96.62 101 PHE A CA 1
ATOM 771 C C . PHE A 1 101 ? -15.131 -5.386 5.427 1.00 96.62 101 PHE A C 1
ATOM 773 O O . PHE A 1 101 ? -15.322 -4.216 5.733 1.00 96.62 101 PHE A O 1
ATOM 780 N N . VAL A 1 102 ? -16.083 -6.144 4.874 1.00 96.44 102 VAL A N 1
ATOM 781 C CA . VAL A 1 102 ? -17.427 -5.651 4.542 1.00 96.44 102 VAL A CA 1
ATOM 782 C C . VAL A 1 102 ? -18.169 -5.183 5.789 1.00 96.44 102 VAL A C 1
ATOM 784 O O . VAL A 1 102 ? -18.813 -4.142 5.744 1.00 96.44 102 VAL A O 1
ATOM 787 N N . LEU A 1 103 ? -18.028 -5.896 6.911 1.00 95.31 103 LEU A N 1
ATOM 788 C CA . LEU A 1 103 ? -18.621 -5.489 8.189 1.00 95.31 103 LEU A CA 1
ATOM 789 C C . LEU A 1 103 ? -18.017 -4.195 8.757 1.00 95.31 103 LEU A C 1
ATOM 791 O O . LEU A 1 103 ? -18.710 -3.457 9.447 1.00 95.31 103 LEU A O 1
ATOM 795 N N . LEU A 1 104 ? -16.732 -3.933 8.503 1.00 93.50 104 LEU A N 1
ATOM 796 C CA . LEU A 1 104 ? -16.014 -2.782 9.063 1.00 93.50 104 LEU A CA 1
ATOM 797 C C . LEU A 1 104 ? -16.030 -1.541 8.160 1.00 93.50 104 LEU A C 1
ATOM 799 O O . LEU A 1 104 ? -16.004 -0.420 8.658 1.00 93.50 104 LEU A O 1
ATOM 803 N N . VAL A 1 105 ? -15.993 -1.733 6.842 1.00 93.12 105 VAL A N 1
ATOM 804 C CA . VAL A 1 105 ? -15.793 -0.664 5.846 1.00 93.12 105 VAL A CA 1
ATOM 805 C C . VAL A 1 105 ? -16.968 -0.541 4.884 1.00 93.12 105 VAL A C 1
ATOM 807 O O . VAL A 1 105 ? -17.227 0.551 4.388 1.00 93.12 105 VAL A O 1
ATOM 810 N N . GLY A 1 106 ? -17.673 -1.638 4.617 1.00 93.81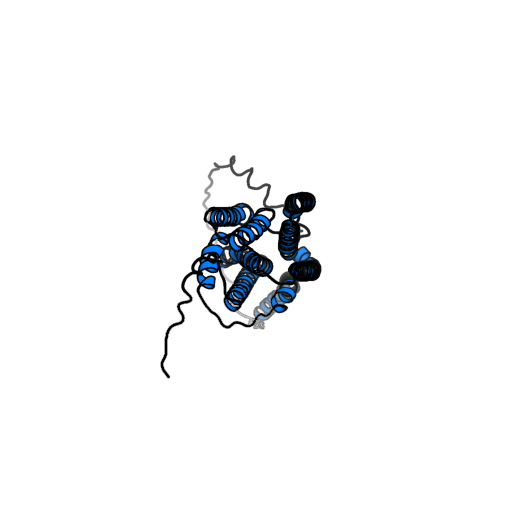 106 GLY A N 1
ATOM 811 C CA . GLY A 1 106 ? -18.686 -1.732 3.571 1.00 93.81 106 GLY A CA 1
ATOM 812 C C . GLY A 1 106 ? -18.233 -2.566 2.370 1.00 93.81 106 GLY A C 1
ATOM 813 O O . GLY A 1 106 ? -17.110 -3.065 2.295 1.00 93.81 106 GLY A O 1
ATOM 814 N N . TRP A 1 107 ? -19.147 -2.752 1.418 1.00 92.88 107 TRP A N 1
ATOM 815 C CA . TRP A 1 107 ? -18.945 -3.626 0.256 1.00 92.88 107 TRP A CA 1
ATOM 816 C C . TRP A 1 107 ? -18.042 -3.029 -0.834 1.00 92.88 107 TRP A C 1
ATOM 818 O O . TRP A 1 107 ? -17.554 -3.765 -1.694 1.00 92.88 107 TRP A O 1
ATOM 828 N N . TRP A 1 108 ? -17.806 -1.715 -0.791 1.00 93.50 108 TRP A N 1
ATOM 829 C CA . TRP A 1 108 ? -17.002 -0.979 -1.759 1.00 93.50 108 TRP A CA 1
ATOM 830 C C . TRP A 1 108 ? -16.184 0.128 -1.083 1.00 93.50 108 TRP A C 1
ATOM 832 O O . TRP A 1 108 ? -16.756 0.895 -0.304 1.00 93.50 108 TRP A O 1
ATOM 842 N N . PRO A 1 109 ? -14.882 0.276 -1.402 1.00 96.12 109 PRO A N 1
ATOM 843 C CA . PRO A 1 109 ? -14.076 -0.505 -2.358 1.00 96.12 109 PRO A CA 1
ATOM 844 C C . PRO A 1 109 ? -13.645 -1.887 -1.819 1.00 96.12 109 PRO A C 1
ATOM 846 O O . PRO A 1 109 ? -13.858 -2.200 -0.657 1.00 96.12 109 PRO A O 1
ATOM 849 N N . LEU A 1 110 ? -13.005 -2.722 -2.646 1.00 97.00 110 LEU A N 1
ATOM 850 C CA . LEU A 1 110 ? -12.391 -3.989 -2.224 1.00 97.00 110 LEU A CA 1
ATOM 851 C C . LEU A 1 110 ? -11.127 -3.758 -1.389 1.00 97.00 110 LEU A C 1
ATOM 853 O O . LEU A 1 110 ? -10.356 -2.840 -1.659 1.00 97.00 110 LEU A O 1
ATOM 857 N N . ASN A 1 111 ? -10.868 -4.669 -0.452 1.00 97.25 111 ASN A N 1
ATOM 858 C CA . ASN A 1 111 ? -9.783 -4.571 0.525 1.00 97.25 111 ASN A CA 1
ATOM 859 C C . ASN A 1 111 ? -8.359 -4.425 -0.059 1.00 97.25 111 ASN A C 1
ATOM 861 O O . ASN A 1 111 ? -8.090 -4.747 -1.216 1.00 97.25 111 ASN A O 1
ATOM 865 N N . ILE A 1 112 ? -7.400 -4.019 0.778 1.00 97.00 112 ILE A N 1
ATOM 866 C CA . ILE A 1 112 ? -6.020 -3.707 0.376 1.00 97.00 112 ILE A CA 1
ATOM 867 C C . ILE A 1 112 ? -5.290 -4.873 -0.299 1.00 97.00 112 ILE A C 1
ATOM 869 O O . ILE A 1 112 ? -4.412 -4.657 -1.140 1.00 97.00 112 ILE A O 1
ATOM 873 N N . MET A 1 113 ? -5.645 -6.126 0.012 1.00 97.56 113 MET A N 1
ATOM 874 C CA . MET A 1 113 ? -5.069 -7.277 -0.688 1.00 97.56 113 MET A CA 1
ATOM 875 C C . MET A 1 113 ? -5.486 -7.288 -2.161 1.00 97.56 113 MET A C 1
ATOM 877 O O . MET A 1 113 ? -4.678 -7.684 -3.002 1.00 97.56 113 MET A O 1
ATOM 881 N N . ALA A 1 114 ? -6.685 -6.796 -2.492 1.00 98.12 114 ALA A N 1
ATOM 882 C CA . ALA A 1 114 ? -7.120 -6.565 -3.866 1.00 98.12 114 ALA A CA 1
ATOM 883 C C . ALA A 1 114 ? -6.300 -5.452 -4.543 1.00 98.12 114 ALA A C 1
ATOM 885 O O . ALA A 1 114 ? -5.844 -5.648 -5.669 1.00 98.12 114 ALA A O 1
ATOM 886 N N . THR A 1 115 ? -6.000 -4.341 -3.858 1.00 98.44 115 THR A N 1
ATOM 887 C CA . THR A 1 115 ? -5.102 -3.288 -4.382 1.00 98.44 115 THR A CA 1
ATOM 888 C C . THR A 1 115 ? -3.730 -3.858 -4.739 1.00 98.44 115 THR A C 1
ATOM 890 O O . THR A 1 115 ? -3.221 -3.669 -5.847 1.00 98.44 115 THR A O 1
ATOM 893 N N . LEU A 1 116 ? -3.135 -4.622 -3.819 1.00 98.25 116 LEU A N 1
ATOM 894 C CA . LEU A 1 116 ? -1.839 -5.269 -4.024 1.00 98.25 116 LEU A CA 1
ATOM 895 C C . LEU A 1 116 ? -1.898 -6.349 -5.116 1.00 98.25 116 LEU A C 1
ATOM 897 O O . LEU A 1 116 ? -0.923 -6.537 -5.852 1.00 98.25 116 LEU A O 1
ATOM 901 N N . LEU A 1 117 ? -3.026 -7.053 -5.244 1.00 98.44 117 LEU A N 1
ATOM 902 C CA . LEU A 1 117 ? -3.275 -8.036 -6.299 1.00 98.44 117 LEU A CA 1
ATOM 903 C C . LEU A 1 117 ? -3.301 -7.360 -7.670 1.00 98.44 117 LEU A C 1
ATOM 905 O O . LEU A 1 117 ? -2.553 -7.775 -8.554 1.00 98.44 117 LEU A O 1
ATOM 909 N N . VAL A 1 118 ? -4.096 -6.300 -7.831 1.00 98.69 118 VAL A N 1
ATOM 910 C CA . VAL A 1 118 ? -4.194 -5.517 -9.071 1.00 98.69 118 VAL A CA 1
ATOM 911 C C . VAL A 1 118 ? -2.827 -4.944 -9.445 1.00 98.69 118 VAL A C 1
ATOM 913 O O . VAL A 1 118 ? -2.367 -5.142 -10.570 1.00 98.69 118 VAL A O 1
ATOM 916 N N . ALA A 1 119 ? -2.107 -4.339 -8.495 1.00 98.44 119 ALA A N 1
ATOM 917 C CA . ALA A 1 119 ? -0.753 -3.840 -8.735 1.00 98.44 119 ALA A CA 1
ATOM 918 C C . ALA A 1 119 ? 0.219 -4.957 -9.169 1.00 98.44 119 ALA A C 1
ATOM 920 O O . ALA A 1 119 ? 1.043 -4.754 -10.064 1.00 98.44 119 ALA A O 1
ATOM 921 N N . THR A 1 120 ? 0.111 -6.153 -8.576 1.00 98.00 120 THR A N 1
ATOM 922 C CA . THR A 1 120 ? 0.919 -7.328 -8.952 1.00 98.00 120 THR A CA 1
ATOM 923 C C . THR A 1 120 ? 0.582 -7.823 -10.359 1.00 98.00 120 THR A C 1
ATOM 925 O O . THR A 1 120 ? 1.494 -8.138 -11.122 1.00 98.00 120 THR A O 1
ATOM 928 N N . LEU A 1 121 ? -0.700 -7.874 -10.729 1.00 97.88 121 LEU A N 1
ATOM 929 C CA . LEU A 1 121 ? -1.141 -8.275 -12.067 1.00 97.88 121 LEU A CA 1
ATOM 930 C C . LEU A 1 121 ? -0.623 -7.303 -13.129 1.00 97.88 121 LEU A C 1
ATOM 932 O O . LEU A 1 121 ? -0.021 -7.743 -14.105 1.00 97.88 121 LEU A O 1
ATOM 936 N N . ILE A 1 122 ? -0.754 -5.993 -12.900 1.00 97.88 122 ILE A N 1
ATOM 937 C CA . ILE A 1 122 ? -0.198 -4.963 -13.789 1.00 97.88 122 ILE A CA 1
ATOM 938 C C . ILE A 1 122 ? 1.320 -5.143 -13.913 1.00 97.88 122 ILE A C 1
ATOM 940 O O . ILE A 1 122 ? 1.857 -5.192 -15.020 1.00 97.88 122 ILE A O 1
ATOM 944 N N . ALA A 1 123 ? 2.025 -5.305 -12.789 1.00 95.81 123 ALA A N 1
ATOM 945 C CA . ALA A 1 123 ? 3.467 -5.525 -12.784 1.00 95.81 123 ALA A CA 1
ATOM 946 C C . ALA A 1 123 ? 3.880 -6.772 -13.583 1.00 95.81 123 ALA A C 1
ATOM 948 O O . ALA A 1 123 ? 4.886 -6.718 -14.292 1.00 95.81 123 ALA A O 1
ATOM 949 N N . TRP A 1 124 ? 3.122 -7.866 -13.484 1.00 94.94 124 TRP A N 1
ATOM 950 C CA . TRP A 1 124 ? 3.365 -9.102 -14.225 1.00 94.94 124 TRP A CA 1
ATOM 951 C C . TRP A 1 124 ? 3.092 -8.926 -15.726 1.00 94.94 124 TRP A C 1
ATOM 953 O O . TRP A 1 124 ? 3.945 -9.266 -16.544 1.00 94.94 124 TRP A O 1
ATOM 963 N N . LEU A 1 125 ? 1.965 -8.318 -16.104 1.00 95.12 125 LEU A N 1
ATOM 964 C CA . LEU A 1 125 ? 1.617 -8.039 -17.502 1.00 95.12 125 LEU A CA 1
ATOM 965 C C . LEU A 1 125 ? 2.680 -7.177 -18.199 1.00 95.12 125 LEU A C 1
ATOM 967 O O . LEU A 1 125 ? 3.093 -7.469 -19.323 1.00 95.12 125 LEU A O 1
ATOM 971 N N . LEU A 1 126 ? 3.208 -6.165 -17.503 1.00 93.31 126 LEU A N 1
ATOM 972 C CA . LEU A 1 126 ? 4.287 -5.315 -18.013 1.00 93.31 126 LEU A CA 1
ATOM 973 C C . LEU A 1 126 ? 5.618 -6.067 -18.222 1.00 93.31 126 LEU A C 1
ATOM 975 O O . LEU A 1 126 ? 6.478 -5.593 -18.969 1.00 93.31 126 LEU A O 1
ATOM 979 N N . GLU A 1 127 ? 5.818 -7.233 -17.600 1.00 90.81 127 GLU A N 1
ATOM 980 C CA . GLU A 1 127 ? 7.013 -8.067 -17.809 1.00 90.81 127 GLU A CA 1
ATOM 981 C C . GLU A 1 127 ? 6.949 -8.934 -19.059 1.00 90.81 127 GLU A C 1
ATOM 983 O O . GLU A 1 127 ? 8.000 -9.277 -19.596 1.00 90.81 127 GLU A O 1
ATOM 988 N N . LEU A 1 128 ? 5.749 -9.220 -19.565 1.00 89.50 128 LEU A N 1
ATOM 989 C CA . LEU A 1 128 ? 5.549 -10.013 -20.781 1.00 89.50 128 LEU A CA 1
ATOM 990 C C . LEU A 1 128 ? 5.897 -9.226 -22.059 1.00 89.50 128 LEU A C 1
ATOM 992 O O . LEU A 1 128 ? 6.074 -9.811 -23.120 1.00 89.50 128 LEU A O 1
ATOM 996 N N . ARG A 1 129 ? 6.052 -7.896 -21.957 1.00 86.44 129 ARG A N 1
ATOM 997 C CA . ARG A 1 129 ? 6.589 -6.957 -22.969 1.00 86.44 129 ARG A CA 1
ATOM 998 C C . ARG A 1 129 ? 5.883 -6.860 -24.329 1.00 86.44 129 ARG A C 1
ATOM 1000 O O . ARG A 1 129 ? 6.221 -5.931 -25.063 1.00 86.44 129 ARG A O 1
ATOM 1007 N N . THR A 1 130 ? 4.887 -7.686 -24.636 1.00 93.50 130 THR A N 1
ATOM 1008 C CA . THR A 1 130 ? 4.056 -7.564 -25.852 1.00 93.50 130 THR A CA 1
ATOM 1009 C C . THR A 1 130 ? 3.111 -6.355 -25.787 1.00 93.50 130 THR A C 1
ATOM 1011 O O . THR A 1 130 ? 2.711 -5.967 -24.688 1.00 93.50 130 THR A O 1
ATOM 1014 N N . VAL A 1 131 ? 2.651 -5.844 -26.933 1.00 94.00 131 VAL A N 1
ATOM 1015 C CA . VAL A 1 131 ? 1.649 -4.760 -26.996 1.00 94.00 131 VAL A CA 1
ATOM 1016 C C . VAL A 1 131 ? 0.329 -5.157 -26.322 1.00 94.00 131 VAL A C 1
ATOM 1018 O O . VAL A 1 131 ? -0.135 -4.427 -25.451 1.00 94.00 131 VAL A O 1
ATOM 1021 N N . GLY A 1 132 ? -0.210 -6.348 -26.614 1.00 96.00 132 GLY A N 1
ATOM 1022 C CA . GLY A 1 132 ? -1.475 -6.821 -26.030 1.00 96.00 132 GLY A CA 1
ATOM 1023 C C . GLY A 1 132 ? -1.468 -6.845 -24.498 1.00 96.00 132 GLY A C 1
ATOM 1024 O O . GLY A 1 132 ? -2.359 -6.288 -23.862 1.00 96.00 132 GLY A O 1
ATOM 1025 N N . HIS A 1 133 ? -0.409 -7.382 -23.881 1.00 95.31 133 HIS A N 1
ATOM 1026 C CA . HIS A 1 133 ? -0.266 -7.359 -22.420 1.00 95.31 133 HIS A CA 1
ATOM 1027 C C . HIS A 1 133 ? -0.109 -5.938 -21.842 1.00 95.31 133 HIS A C 1
ATOM 1029 O O . HIS A 1 133 ? -0.529 -5.706 -20.712 1.00 95.31 133 HIS A O 1
ATOM 1035 N N . ARG A 1 134 ? 0.446 -4.965 -22.586 1.00 95.75 134 ARG A N 1
ATOM 1036 C CA . ARG A 1 134 ? 0.486 -3.555 -22.141 1.00 95.75 134 ARG A CA 1
ATOM 1037 C C . ARG A 1 134 ? -0.896 -2.910 -22.187 1.00 95.75 134 ARG A C 1
ATOM 1039 O O . ARG A 1 134 ? -1.252 -2.214 -21.243 1.00 95.75 134 ARG A O 1
ATOM 1046 N N . CYS A 1 135 ? -1.677 -3.174 -23.233 1.00 97.31 135 CYS A N 1
ATOM 1047 C CA . CYS A 1 135 ? -3.073 -2.744 -23.306 1.00 97.31 135 CYS A CA 1
ATOM 1048 C C . CYS A 1 135 ? -3.883 -3.352 -22.156 1.00 97.31 135 CYS A C 1
ATOM 1050 O O . CYS A 1 135 ? -4.575 -2.630 -21.446 1.00 97.31 135 CYS A O 1
ATOM 1052 N N . LEU A 1 136 ? -3.719 -4.653 -21.894 1.00 97.75 136 LEU A N 1
ATOM 1053 C CA . LEU A 1 136 ? -4.380 -5.314 -20.770 1.00 97.75 136 LEU A CA 1
ATOM 1054 C C . LEU A 1 136 ? -3.935 -4.742 -19.417 1.00 97.75 136 LEU A C 1
ATOM 1056 O O . LEU A 1 136 ? -4.764 -4.573 -18.528 1.00 97.75 136 LEU A O 1
ATOM 1060 N N . ALA A 1 137 ? -2.654 -4.399 -19.255 1.00 97.81 137 ALA A N 1
ATOM 1061 C CA . ALA A 1 137 ? -2.152 -3.735 -18.053 1.00 97.81 137 ALA A CA 1
ATOM 1062 C C . ALA A 1 137 ? -2.797 -2.355 -17.848 1.00 97.81 137 ALA A C 1
ATOM 1064 O O . ALA A 1 137 ? -3.161 -2.020 -16.724 1.00 97.81 137 ALA A O 1
ATOM 1065 N N . LEU A 1 138 ? -2.977 -1.580 -18.924 1.00 98.00 138 LEU A N 1
ATOM 1066 C CA . LEU A 1 138 ? -3.667 -0.290 -18.887 1.00 98.00 138 LEU A CA 1
ATOM 1067 C C . LEU A 1 138 ? -5.145 -0.453 -18.516 1.00 98.00 138 LEU A C 1
ATOM 1069 O O . LEU A 1 138 ? -5.615 0.228 -17.612 1.00 98.00 138 LEU A O 1
ATOM 1073 N N . VAL A 1 139 ? -5.860 -1.391 -19.144 1.00 98.25 139 VAL A N 1
ATOM 1074 C CA . VAL A 1 139 ? -7.260 -1.697 -18.798 1.00 98.25 139 VAL A CA 1
ATOM 1075 C C . VAL A 1 139 ? -7.371 -2.132 -17.336 1.00 98.25 139 VAL A C 1
ATOM 1077 O O . VAL A 1 139 ? -8.216 -1.626 -16.602 1.00 98.25 139 VAL A O 1
ATOM 1080 N N . THR A 1 140 ? -6.468 -3.005 -16.881 1.00 98.31 140 THR A N 1
ATOM 1081 C CA . THR A 1 140 ? -6.403 -3.458 -15.482 1.00 98.31 140 THR A CA 1
ATOM 1082 C C . THR A 1 140 ? -6.140 -2.292 -14.528 1.00 98.31 140 THR A C 1
ATOM 1084 O O . THR A 1 140 ? -6.706 -2.263 -13.443 1.00 98.31 140 THR A O 1
ATOM 1087 N N . PHE A 1 141 ? -5.316 -1.314 -14.912 1.00 98.50 141 PHE A N 1
ATOM 1088 C CA . PHE A 1 141 ? -5.079 -0.105 -14.122 1.00 98.50 141 PHE A CA 1
ATOM 1089 C C . PHE A 1 141 ? -6.316 0.801 -14.057 1.00 98.50 141 PHE A C 1
ATOM 1091 O O . PHE A 1 141 ? -6.687 1.239 -12.972 1.00 98.50 141 PHE A O 1
ATOM 1098 N N . VAL A 1 142 ? -6.967 1.057 -15.196 1.00 98.19 142 VAL A N 1
ATOM 1099 C CA . VAL A 1 142 ? -8.149 1.928 -15.275 1.00 98.19 142 VAL A CA 1
ATOM 1100 C C . VAL A 1 142 ? -9.311 1.327 -14.489 1.00 98.19 142 VAL A C 1
ATOM 1102 O O . VAL A 1 142 ? -9.808 1.969 -13.571 1.00 98.19 142 VAL A O 1
ATOM 1105 N N . VAL A 1 143 ? -9.692 0.084 -14.795 1.00 98.12 143 VAL A N 1
ATOM 1106 C CA . VAL A 1 143 ? -10.817 -0.602 -14.143 1.00 98.12 143 VAL A CA 1
ATOM 1107 C C . VAL A 1 143 ? -10.464 -0.962 -12.705 1.00 98.12 143 VAL A C 1
ATOM 1109 O O . VAL A 1 143 ? -11.225 -0.672 -11.788 1.00 98.12 143 VAL A O 1
ATOM 1112 N N . GLY A 1 144 ? -9.283 -1.540 -12.479 1.00 97.81 144 GLY A N 1
ATOM 1113 C CA . GLY A 1 144 ? -8.842 -1.950 -11.148 1.00 97.81 144 GLY A CA 1
ATOM 1114 C C . GLY A 1 144 ? -8.753 -0.781 -10.170 1.00 97.81 144 GLY A C 1
ATOM 1115 O O . GLY A 1 144 ? -9.125 -0.937 -9.016 1.00 97.81 144 GLY A O 1
ATOM 1116 N N . GLY A 1 145 ? -8.335 0.402 -10.629 1.00 97.12 145 GLY A N 1
ATOM 1117 C CA . GLY A 1 145 ? -8.287 1.606 -9.800 1.00 97.12 145 GLY A CA 1
ATOM 1118 C C . GLY A 1 145 ? -9.654 2.098 -9.328 1.00 97.12 145 GLY A C 1
ATOM 1119 O O . GLY A 1 145 ? -9.696 2.791 -8.320 1.00 97.12 145 GLY A O 1
ATOM 1120 N N . THR A 1 146 ? -10.751 1.710 -9.990 1.00 96.88 146 THR A N 1
ATOM 1121 C CA . THR A 1 146 ? -12.106 2.003 -9.496 1.00 96.88 146 THR A CA 1
ATOM 1122 C C . THR A 1 146 ? -12.498 1.091 -8.339 1.00 96.88 146 THR A C 1
ATOM 1124 O O . THR A 1 146 ? -13.179 1.544 -7.439 1.00 96.88 146 THR A O 1
ATOM 1127 N N . VAL A 1 147 ? -12.058 -0.172 -8.323 1.00 97.12 147 VAL A N 1
ATOM 1128 C CA . VAL A 1 147 ? -12.633 -1.194 -7.428 1.00 97.12 147 VAL A CA 1
ATOM 1129 C C . VAL A 1 147 ? -11.869 -1.428 -6.131 1.00 97.12 147 VAL A C 1
ATOM 1131 O O . VAL A 1 147 ? -12.357 -2.167 -5.286 1.00 97.12 147 VAL A O 1
ATOM 1134 N N . VAL A 1 148 ? -10.666 -0.877 -5.965 1.00 97.69 148 VAL A N 1
ATOM 1135 C CA . VAL A 1 148 ? -9.757 -1.247 -4.864 1.00 97.69 148 VAL A CA 1
ATOM 1136 C C . VAL A 1 148 ? -9.498 -0.108 -3.880 1.00 97.69 148 VAL A C 1
ATOM 1138 O O . VAL A 1 148 ? -9.517 1.067 -4.245 1.00 97.69 148 VAL A O 1
ATOM 1141 N N . GLU A 1 149 ? -9.181 -0.456 -2.631 1.00 96.44 149 GLU A N 1
ATOM 1142 C CA . GLU A 1 149 ? -8.729 0.496 -1.614 1.00 96.44 149 GLU A CA 1
ATOM 1143 C C . GLU A 1 149 ? -7.551 1.345 -2.120 1.00 96.44 149 GLU A C 1
ATOM 1145 O O . GLU A 1 149 ? -6.650 0.858 -2.810 1.00 96.44 149 GLU A O 1
ATOM 1150 N N . PHE A 1 150 ? -7.540 2.626 -1.743 1.00 96.62 150 PHE A N 1
ATOM 1151 C CA . PHE A 1 150 ? -6.592 3.650 -2.211 1.00 96.62 150 PHE A CA 1
ATOM 1152 C C . PHE A 1 150 ? -6.634 3.972 -3.712 1.00 96.62 150 PHE A C 1
ATOM 1154 O O . PHE A 1 150 ? -5.827 4.793 -4.158 1.00 96.62 150 PHE A O 1
ATOM 1161 N N . TRP A 1 151 ? -7.576 3.401 -4.467 1.00 97.81 151 TRP A N 1
ATOM 1162 C CA . TRP A 1 151 ? -7.877 3.762 -5.853 1.00 97.81 151 TRP A CA 1
ATOM 1163 C C . TRP A 1 151 ? -6.625 3.792 -6.760 1.00 97.81 151 TRP A C 1
ATOM 1165 O O . TRP A 1 151 ? -5.640 3.075 -6.542 1.00 97.81 151 TRP A O 1
ATOM 1175 N N . TRP A 1 152 ? -6.623 4.647 -7.790 1.00 98.44 152 TRP A N 1
ATOM 1176 C CA . TRP A 1 152 ? -5.455 4.871 -8.648 1.00 98.44 152 TRP A CA 1
ATOM 1177 C C . TRP A 1 152 ? -4.201 5.362 -7.909 1.00 98.44 152 TRP A C 1
ATOM 1179 O O . TRP A 1 152 ? -3.130 4.848 -8.238 1.00 98.44 152 TRP A O 1
ATOM 1189 N N . PRO A 1 153 ? -4.259 6.279 -6.917 1.00 98.50 153 PRO A N 1
ATOM 1190 C CA . PRO A 1 153 ? -3.079 6.680 -6.148 1.00 98.50 153 PRO A CA 1
ATOM 1191 C C . PRO A 1 153 ? -2.320 5.501 -5.531 1.00 98.50 153 PRO A C 1
ATOM 1193 O O . PRO A 1 153 ? -1.089 5.454 -5.581 1.00 98.50 153 PRO A O 1
ATOM 1196 N N . GLY A 1 154 ? -3.039 4.502 -5.010 1.00 98.06 154 GLY A N 1
ATOM 1197 C CA . GLY A 1 154 ? -2.428 3.300 -4.448 1.00 98.06 154 GLY A CA 1
ATOM 1198 C C . GLY A 1 154 ? -1.696 2.450 -5.478 1.00 98.06 154 GLY A C 1
ATOM 1199 O O . GLY A 1 154 ? -0.548 2.038 -5.264 1.00 98.06 154 GLY A O 1
ATOM 1200 N N . LEU A 1 155 ? -2.323 2.254 -6.638 1.00 98.56 155 LEU A N 1
ATOM 1201 C CA . LEU A 1 155 ? -1.708 1.551 -7.761 1.00 98.56 155 LEU A CA 1
ATOM 1202 C C . LEU A 1 155 ? -0.487 2.309 -8.293 1.00 98.56 155 LEU A C 1
ATOM 1204 O O . LEU A 1 155 ? 0.572 1.710 -8.484 1.00 98.56 155 LEU A O 1
ATOM 1208 N N . LEU A 1 156 ? -0.602 3.627 -8.479 1.00 98.44 156 LEU A N 1
ATOM 1209 C CA . LEU A 1 156 ? 0.491 4.488 -8.926 1.00 98.44 156 LEU A CA 1
ATOM 1210 C C . LEU A 1 156 ? 1.668 4.439 -7.955 1.00 98.44 156 LEU A C 1
ATOM 1212 O O . LEU A 1 156 ? 2.806 4.319 -8.404 1.00 98.44 156 LEU A O 1
ATOM 1216 N N . CYS A 1 157 ? 1.423 4.483 -6.643 1.00 98.44 157 CYS A N 1
ATOM 1217 C CA . CYS A 1 157 ? 2.482 4.400 -5.640 1.00 98.44 157 CYS A CA 1
ATOM 1218 C C . CYS A 1 157 ? 3.278 3.088 -5.776 1.00 98.44 157 CYS A C 1
ATOM 1220 O O . CYS A 1 157 ? 4.511 3.108 -5.853 1.00 98.44 157 CYS A O 1
ATOM 1222 N N . CYS A 1 158 ? 2.585 1.953 -5.917 1.00 98.44 158 CYS A N 1
ATOM 1223 C CA . CYS A 1 158 ? 3.218 0.651 -6.138 1.00 98.44 158 CYS A CA 1
ATOM 1224 C C . CYS A 1 158 ? 4.006 0.606 -7.463 1.00 98.44 158 CYS A C 1
ATOM 1226 O O . CYS A 1 158 ? 5.172 0.204 -7.505 1.00 98.44 158 CYS A O 1
ATOM 1228 N N . LEU A 1 159 ? 3.394 1.031 -8.569 1.00 98.06 159 LEU A N 1
ATOM 1229 C CA . LEU A 1 159 ? 4.021 1.001 -9.895 1.00 98.06 159 LEU A CA 1
ATOM 1230 C C . LEU A 1 159 ? 5.191 1.994 -10.014 1.00 98.06 159 LEU A C 1
ATOM 1232 O O . LEU A 1 159 ? 6.180 1.703 -10.696 1.00 98.06 159 LEU A O 1
ATOM 1236 N N . GLY A 1 160 ? 5.117 3.125 -9.311 1.00 97.50 160 GLY A N 1
ATOM 1237 C CA . GLY A 1 160 ? 6.199 4.090 -9.140 1.00 97.50 160 GLY A CA 1
ATOM 1238 C C . GLY A 1 160 ? 7.389 3.465 -8.418 1.00 97.50 160 GLY A C 1
ATOM 1239 O O . GLY A 1 160 ? 8.496 3.467 -8.965 1.00 97.50 160 GLY A O 1
ATOM 1240 N N . ALA A 1 161 ? 7.150 2.814 -7.271 1.00 96.94 161 ALA A N 1
ATOM 1241 C CA . ALA A 1 161 ? 8.180 2.072 -6.543 1.00 96.94 161 ALA A CA 1
ATOM 1242 C C . ALA A 1 161 ? 8.849 1.031 -7.449 1.00 96.94 161 ALA A C 1
ATOM 1244 O O . ALA A 1 161 ? 10.072 0.997 -7.582 1.00 96.94 161 ALA A O 1
ATOM 1245 N N . ARG A 1 162 ? 8.051 0.218 -8.155 1.00 95.94 162 ARG A N 1
ATOM 1246 C CA . ARG A 1 162 ? 8.559 -0.779 -9.108 1.00 95.94 162 ARG A CA 1
ATOM 1247 C C . ARG A 1 162 ? 9.451 -0.152 -10.182 1.00 95.94 162 ARG A C 1
ATOM 1249 O O . ARG A 1 162 ? 10.493 -0.718 -10.514 1.00 95.94 162 ARG A O 1
ATOM 1256 N N . SER A 1 163 ? 9.029 0.973 -10.752 1.00 95.06 163 SER A N 1
ATOM 1257 C CA . SER A 1 163 ? 9.760 1.657 -11.823 1.00 95.06 163 SER A CA 1
ATOM 1258 C C . SER A 1 163 ? 11.118 2.160 -11.337 1.00 95.06 163 SER A C 1
ATOM 1260 O O . SER A 1 163 ? 12.123 1.905 -12.002 1.00 95.06 163 SER A O 1
ATOM 1262 N N . PHE A 1 164 ? 11.158 2.770 -10.148 1.00 95.12 164 PHE A N 1
ATOM 1263 C CA . PHE A 1 164 ? 12.394 3.193 -9.490 1.00 95.12 164 PHE A CA 1
ATOM 1264 C C . PHE A 1 164 ? 13.331 2.013 -9.204 1.00 95.12 164 PHE A C 1
ATOM 1266 O O . PHE A 1 164 ? 14.502 2.054 -9.566 1.00 95.12 164 PHE A O 1
ATOM 1273 N N . ILE A 1 165 ? 12.814 0.914 -8.649 1.00 93.00 165 ILE A N 1
ATOM 1274 C CA . ILE A 1 165 ? 13.618 -0.274 -8.309 1.00 93.00 165 ILE A CA 1
ATOM 1275 C C . ILE A 1 165 ? 14.227 -0.921 -9.562 1.00 93.00 165 ILE A C 1
ATOM 1277 O O . ILE A 1 165 ? 15.368 -1.379 -9.551 1.00 93.00 165 ILE A O 1
ATOM 1281 N N . ARG A 1 166 ? 13.468 -0.976 -10.663 1.00 90.50 166 ARG A N 1
ATOM 1282 C CA . ARG A 1 166 ? 13.920 -1.586 -11.923 1.00 90.50 166 ARG A CA 1
ATOM 1283 C C . ARG A 1 166 ? 14.910 -0.714 -12.694 1.00 90.50 166 ARG A C 1
ATOM 1285 O O . ARG A 1 166 ? 15.742 -1.273 -13.409 1.00 90.50 166 ARG A O 1
ATOM 1292 N N . ARG A 1 167 ? 14.777 0.613 -12.618 1.00 90.50 167 ARG A N 1
ATOM 1293 C CA . ARG A 1 167 ? 15.606 1.591 -13.340 1.00 90.50 167 ARG A CA 1
ATOM 1294 C C . ARG A 1 167 ? 15.869 2.819 -12.456 1.00 90.50 167 ARG A C 1
ATOM 1296 O O . ARG A 1 167 ? 15.249 3.856 -12.695 1.00 90.50 167 ARG A O 1
ATOM 1303 N N . PRO A 1 168 ? 16.772 2.721 -11.463 1.00 91.31 168 PRO A N 1
ATOM 1304 C CA . PRO A 1 168 ? 17.049 3.823 -10.549 1.00 91.31 168 PRO A CA 1
ATOM 1305 C C . PRO A 1 168 ? 17.505 5.068 -11.317 1.00 91.31 168 PRO A C 1
ATOM 1307 O O . PRO A 1 168 ? 18.560 5.080 -11.944 1.00 91.31 168 PRO A O 1
ATOM 1310 N N . SER A 1 169 ? 16.672 6.104 -11.318 1.00 94.00 169 SER A N 1
ATOM 1311 C CA . SER A 1 169 ? 16.935 7.385 -11.979 1.00 94.00 169 SER A CA 1
ATOM 1312 C C . SER A 1 169 ? 16.131 8.503 -11.317 1.00 94.00 169 SER A C 1
ATOM 1314 O O . SER A 1 169 ? 15.080 8.242 -10.723 1.00 94.00 169 SER A O 1
ATOM 1316 N N . ILE A 1 170 ? 16.574 9.754 -11.479 1.00 94.69 170 ILE A N 1
ATOM 1317 C CA . ILE A 1 170 ? 15.859 10.937 -10.968 1.00 94.69 170 ILE A CA 1
ATOM 1318 C C . ILE A 1 170 ? 14.423 10.974 -11.505 1.00 94.69 170 ILE A C 1
ATOM 1320 O O . ILE A 1 170 ? 13.487 11.169 -10.739 1.00 94.69 170 ILE A O 1
ATOM 1324 N N . LYS A 1 171 ? 14.224 10.675 -12.797 1.00 96.62 171 LYS A N 1
ATOM 1325 C CA . LYS A 1 171 ? 12.890 10.634 -13.422 1.00 96.62 171 LYS A CA 1
ATOM 1326 C C . LYS A 1 171 ? 11.960 9.645 -12.717 1.00 96.62 171 LYS A C 1
ATOM 1328 O O . LYS A 1 171 ? 10.837 9.990 -12.368 1.00 96.62 171 LYS A O 1
ATOM 1333 N N . THR A 1 172 ? 12.431 8.422 -12.466 1.00 95.94 172 THR A N 1
ATOM 1334 C CA . THR A 1 172 ? 11.636 7.409 -11.752 1.00 95.94 172 THR A CA 1
ATOM 1335 C C . THR A 1 172 ? 11.441 7.729 -10.271 1.00 95.94 172 THR A C 1
ATOM 1337 O O . THR A 1 172 ? 10.413 7.360 -9.714 1.00 95.94 172 THR A O 1
ATOM 1340 N N . ALA A 1 173 ? 12.395 8.422 -9.640 1.00 95.94 173 ALA A N 1
ATOM 1341 C CA . ALA A 1 173 ? 12.275 8.866 -8.255 1.00 95.94 173 ALA A CA 1
ATOM 1342 C C . ALA A 1 173 ? 11.212 9.963 -8.122 1.00 95.94 173 ALA A C 1
ATOM 1344 O O . ALA A 1 173 ? 10.339 9.853 -7.269 1.00 95.94 173 ALA A O 1
ATOM 1345 N N . ILE A 1 174 ? 11.223 10.961 -9.014 1.00 97.75 174 ILE A N 1
ATOM 1346 C CA . ILE A 1 174 ? 10.193 12.006 -9.084 1.00 97.75 174 ILE A CA 1
ATOM 1347 C C . ILE A 1 174 ? 8.829 11.382 -9.384 1.00 97.75 174 ILE A C 1
ATOM 1349 O O . ILE A 1 174 ? 7.858 11.690 -8.703 1.00 97.75 174 ILE A O 1
ATOM 1353 N N . ALA A 1 175 ? 8.744 10.455 -10.343 1.00 97.50 175 ALA A N 1
ATOM 1354 C CA . ALA A 1 175 ? 7.490 9.765 -10.640 1.00 97.50 175 ALA A CA 1
ATOM 1355 C C . ALA A 1 175 ? 6.946 9.005 -9.417 1.00 97.50 175 ALA A C 1
ATOM 1357 O O . ALA A 1 175 ? 5.751 9.059 -9.140 1.00 97.50 175 ALA A O 1
ATOM 1358 N N . TRP A 1 176 ? 7.813 8.330 -8.656 1.00 98.19 176 TRP A N 1
ATOM 1359 C CA . TRP A 1 176 ? 7.410 7.645 -7.429 1.00 98.19 176 TRP A CA 1
ATOM 1360 C C . TRP A 1 176 ? 7.028 8.617 -6.301 1.00 98.19 176 TRP A C 1
ATOM 1362 O O . TRP A 1 176 ? 6.052 8.370 -5.590 1.00 98.19 176 TRP A O 1
ATOM 1372 N N . LEU A 1 177 ? 7.739 9.739 -6.171 1.00 98.25 177 LEU A N 1
ATOM 1373 C CA . LEU A 1 177 ? 7.415 10.815 -5.235 1.00 98.25 177 LEU A CA 1
ATOM 1374 C C . LEU A 1 177 ? 6.025 11.390 -5.525 1.00 98.25 177 LEU A C 1
ATOM 1376 O O . LEU A 1 177 ? 5.194 11.424 -4.625 1.00 98.25 177 LEU A O 1
ATOM 1380 N N . LEU A 1 178 ? 5.749 11.761 -6.778 1.00 98.25 178 LEU A N 1
ATOM 1381 C CA . LEU A 1 178 ? 4.450 12.286 -7.212 1.00 98.25 178 LEU A CA 1
ATOM 1382 C C . LEU A 1 178 ? 3.335 11.249 -7.045 1.00 98.25 178 LEU A C 1
ATOM 1384 O O . LEU A 1 178 ? 2.259 11.574 -6.551 1.00 98.25 178 LEU A O 1
ATOM 1388 N N . ALA A 1 179 ? 3.602 9.986 -7.382 1.00 98.19 179 ALA A N 1
ATOM 1389 C CA . ALA A 1 179 ? 2.656 8.901 -7.154 1.00 98.19 179 ALA A CA 1
ATOM 1390 C C . ALA A 1 179 ? 2.323 8.730 -5.662 1.00 98.19 179 ALA A C 1
ATOM 1392 O O . ALA A 1 179 ? 1.166 8.534 -5.304 1.00 98.19 179 ALA A O 1
ATOM 1393 N N . THR A 1 180 ? 3.314 8.855 -4.780 1.00 98.38 180 THR A N 1
ATOM 1394 C CA . THR A 1 180 ? 3.098 8.790 -3.327 1.00 98.38 180 THR A CA 1
ATOM 1395 C C . THR A 1 180 ? 2.390 10.043 -2.808 1.00 98.38 180 THR A C 1
ATOM 1397 O O . THR A 1 180 ? 1.492 9.930 -1.982 1.00 98.38 180 THR A O 1
ATOM 1400 N N . ALA A 1 181 ? 2.722 11.227 -3.329 1.00 98.12 181 ALA A N 1
ATOM 1401 C CA . ALA A 1 181 ? 2.043 12.479 -3.003 1.00 98.12 181 ALA A CA 1
ATOM 1402 C C . ALA A 1 181 ? 0.565 12.461 -3.427 1.00 98.12 181 ALA A C 1
ATOM 1404 O O . ALA A 1 181 ? -0.279 12.990 -2.711 1.00 98.12 181 ALA A O 1
ATOM 1405 N N . SER A 1 182 ? 0.226 11.778 -4.529 1.00 98.19 182 SER A N 1
ATOM 1406 C CA . SER A 1 182 ? -1.163 11.628 -4.988 1.00 98.19 182 SER A CA 1
ATOM 1407 C C . SER A 1 182 ? -2.069 10.895 -3.990 1.00 98.19 182 SER A C 1
ATOM 1409 O O . SER A 1 182 ? -3.288 11.041 -4.053 1.00 98.19 182 SER A O 1
ATOM 1411 N N . LEU A 1 183 ? -1.500 10.171 -3.013 1.00 97.56 183 LEU A N 1
ATOM 1412 C CA . LEU A 1 183 ? -2.268 9.586 -1.907 1.00 97.56 183 LEU A CA 1
ATOM 1413 C C . LEU A 1 183 ? -2.940 10.636 -1.026 1.00 97.56 183 LEU A C 1
ATOM 1415 O O . LEU A 1 183 ? -3.855 10.289 -0.282 1.00 97.56 183 LEU A O 1
ATOM 1419 N N . TRP A 1 184 ? -2.542 11.904 -1.136 1.00 97.62 184 TRP A N 1
ATOM 1420 C CA . TRP A 1 184 ? -3.266 13.022 -0.547 1.00 97.62 184 TRP A CA 1
ATOM 1421 C C . TRP A 1 184 ? -4.751 13.023 -0.937 1.00 97.62 184 TRP A C 1
ATOM 1423 O O . TRP A 1 184 ? -5.582 13.269 -0.073 1.00 97.62 184 TRP A O 1
ATOM 1433 N N . LEU A 1 185 ? -5.100 12.633 -2.172 1.00 96.88 185 LEU A N 1
ATOM 1434 C CA . LEU A 1 185 ? -6.497 12.553 -2.631 1.00 96.88 185 LEU A CA 1
ATOM 1435 C C . LEU A 1 185 ? -7.355 11.593 -1.793 1.00 96.88 185 LEU A C 1
ATOM 1437 O O . LEU A 1 185 ? -8.561 11.774 -1.690 1.00 96.88 185 LEU A O 1
ATOM 1441 N N . VAL A 1 186 ? -6.733 10.566 -1.209 1.00 94.69 186 VAL A N 1
ATOM 1442 C CA . VAL A 1 186 ? -7.413 9.553 -0.388 1.00 94.69 186 VAL A CA 1
ATOM 1443 C C . VAL A 1 186 ? -7.269 9.865 1.101 1.00 94.69 186 VAL A C 1
ATOM 1445 O O . VAL A 1 186 ? -8.182 9.636 1.883 1.00 94.69 186 VAL A O 1
ATOM 1448 N N . ASN A 1 187 ? -6.107 10.373 1.508 1.00 94.94 187 ASN A N 1
ATOM 1449 C CA . ASN A 1 187 ? -5.759 10.572 2.912 1.00 94.94 187 ASN A CA 1
ATOM 1450 C C . ASN A 1 187 ? -6.132 11.967 3.446 1.00 94.94 187 ASN A C 1
ATOM 1452 O O . ASN A 1 187 ? -6.093 12.190 4.655 1.00 94.94 187 ASN A O 1
ATOM 1456 N N . GLY A 1 188 ? -6.378 12.945 2.575 1.00 95.62 188 GLY A N 1
ATOM 1457 C CA . GLY A 1 188 ? -6.534 14.357 2.945 1.00 95.62 188 GLY A CA 1
ATOM 1458 C C . GLY A 1 188 ? -5.264 15.008 3.519 1.00 95.62 188 GLY A C 1
ATOM 1459 O O . GLY A 1 188 ? -5.311 16.128 4.014 1.00 95.62 188 GLY A O 1
ATOM 1460 N N . ASN A 1 189 ? -4.121 14.313 3.501 1.00 96.19 189 ASN A N 1
ATOM 1461 C CA . ASN A 1 189 ? -2.842 14.794 4.025 1.00 96.19 189 ASN A CA 1
ATOM 1462 C C . ASN A 1 189 ? -1.650 14.097 3.343 1.00 96.19 189 ASN A C 1
ATOM 1464 O O . ASN A 1 189 ? -1.801 13.068 2.681 1.00 96.19 189 ASN A O 1
ATOM 1468 N N . PHE A 1 190 ? -0.449 14.649 3.534 1.00 97.00 190 PHE A N 1
ATOM 1469 C CA . PHE A 1 190 ? 0.794 14.152 2.931 1.00 97.00 190 PHE A CA 1
ATOM 1470 C C . PHE A 1 190 ? 1.589 13.174 3.816 1.00 97.00 190 PHE A C 1
ATOM 1472 O O . PHE A 1 190 ? 2.716 12.829 3.465 1.00 97.00 190 PHE A O 1
ATOM 1479 N N . ALA A 1 191 ? 1.043 12.671 4.932 1.00 96.94 191 ALA A N 1
ATOM 1480 C CA . ALA A 1 191 ? 1.795 11.817 5.863 1.00 96.94 191 ALA A CA 1
ATOM 1481 C C . ALA A 1 191 ? 2.331 10.529 5.212 1.00 96.94 191 ALA A C 1
ATOM 1483 O O . ALA A 1 191 ? 3.404 10.048 5.570 1.00 96.94 191 ALA A O 1
ATOM 1484 N N . ALA A 1 192 ? 1.655 10.017 4.177 1.00 96.81 192 ALA A N 1
ATOM 1485 C CA . ALA A 1 192 ? 2.139 8.891 3.376 1.00 96.81 192 ALA A CA 1
ATOM 1486 C C . ALA A 1 192 ? 3.531 9.133 2.755 1.00 96.81 192 ALA A C 1
ATOM 1488 O O . ALA A 1 192 ? 4.286 8.181 2.554 1.00 96.81 192 ALA A O 1
ATOM 1489 N N . MET A 1 193 ? 3.909 10.389 2.484 1.00 97.69 193 MET A N 1
ATOM 1490 C CA . MET A 1 193 ? 5.220 10.732 1.925 1.00 97.69 193 MET A CA 1
ATOM 1491 C C . MET A 1 193 ? 6.370 10.442 2.893 1.00 97.69 193 MET A C 1
ATOM 1493 O O . MET A 1 193 ? 7.474 10.162 2.430 1.00 97.69 193 MET A O 1
ATOM 1497 N N . ALA A 1 194 ? 6.120 10.421 4.209 1.00 97.25 194 ALA A N 1
ATOM 1498 C CA . ALA A 1 194 ? 7.120 10.050 5.212 1.00 97.25 194 ALA A CA 1
ATOM 1499 C C . ALA A 1 194 ? 7.577 8.583 5.084 1.00 97.25 194 ALA A C 1
ATOM 1501 O O . ALA A 1 194 ? 8.661 8.226 5.546 1.00 97.25 194 ALA A O 1
ATOM 1502 N N . ALA A 1 195 ? 6.829 7.741 4.361 1.00 97.06 195 ALA A N 1
ATOM 1503 C CA . ALA A 1 195 ? 7.283 6.400 4.012 1.00 97.06 195 ALA A CA 1
ATOM 1504 C C . ALA A 1 195 ? 8.552 6.411 3.139 1.00 97.06 195 ALA A C 1
ATOM 1506 O O . ALA A 1 195 ? 9.370 5.505 3.259 1.00 97.06 195 ALA A O 1
ATOM 1507 N N . LEU A 1 196 ? 8.758 7.421 2.284 1.00 96.62 196 LEU A N 1
ATOM 1508 C CA . LEU A 1 196 ? 9.922 7.493 1.390 1.00 96.62 196 LEU A CA 1
ATOM 1509 C C . LEU A 1 196 ? 11.258 7.658 2.141 1.00 96.62 196 LEU A C 1
ATOM 1511 O O . LEU A 1 196 ? 12.150 6.833 1.917 1.00 96.62 196 LEU A O 1
ATOM 1515 N N . PRO A 1 197 ? 11.431 8.647 3.049 1.00 95.62 197 PRO A N 1
ATOM 1516 C CA . PRO A 1 197 ? 12.644 8.737 3.856 1.00 95.62 197 PRO A CA 1
ATOM 1517 C C . PRO A 1 197 ? 12.809 7.531 4.788 1.00 95.62 197 PRO A C 1
ATOM 1519 O O . PRO A 1 197 ? 13.939 7.089 4.982 1.00 95.62 197 PRO A O 1
ATOM 1522 N N . LEU A 1 198 ? 11.722 6.930 5.295 1.00 94.44 198 LEU A N 1
ATOM 1523 C CA . LEU A 1 198 ? 11.802 5.683 6.069 1.00 94.44 198 LEU A CA 1
ATOM 1524 C C . LEU A 1 198 ? 12.353 4.523 5.234 1.00 94.44 198 LEU A C 1
ATOM 1526 O O . LEU A 1 198 ? 13.280 3.843 5.667 1.00 94.44 198 LEU A O 1
ATOM 1530 N N . ILE A 1 199 ? 11.837 4.312 4.021 1.00 94.69 199 ILE A N 1
ATOM 1531 C CA . ILE A 1 199 ? 12.342 3.280 3.104 1.00 94.69 199 ILE A CA 1
ATOM 1532 C C . ILE A 1 199 ? 13.824 3.514 2.811 1.00 94.69 199 ILE A C 1
ATOM 1534 O O . ILE A 1 199 ? 14.617 2.571 2.842 1.00 94.69 199 ILE A O 1
ATOM 1538 N N . TRP A 1 200 ? 14.213 4.764 2.557 1.00 91.44 200 TRP A N 1
ATOM 1539 C CA . TRP A 1 200 ? 15.610 5.110 2.328 1.00 91.44 200 TRP A CA 1
ATOM 1540 C C . TRP A 1 200 ? 16.479 4.837 3.563 1.00 91.44 200 TRP A C 1
ATOM 1542 O O . TRP A 1 200 ? 17.516 4.192 3.429 1.00 91.44 200 TRP A O 1
ATOM 1552 N N . GLY A 1 201 ? 16.044 5.227 4.763 1.00 90.94 201 GLY A N 1
ATOM 1553 C CA . GLY A 1 201 ? 16.761 4.974 6.015 1.00 90.94 201 GLY A CA 1
ATOM 1554 C C . GLY A 1 201 ? 16.943 3.481 6.295 1.00 90.94 201 GLY A C 1
ATOM 1555 O O . GLY A 1 201 ? 18.067 3.013 6.465 1.00 90.94 201 GLY A O 1
ATOM 1556 N N . PHE A 1 202 ? 15.862 2.697 6.230 1.00 88.25 202 PHE A N 1
ATOM 1557 C CA . PHE A 1 202 ? 15.929 1.243 6.416 1.00 88.25 202 PHE A CA 1
ATOM 1558 C C . PHE A 1 202 ? 16.761 0.552 5.333 1.00 88.25 202 PHE A C 1
ATOM 1560 O O . PHE A 1 202 ? 17.398 -0.458 5.620 1.00 88.25 202 PHE A O 1
ATOM 1567 N N . SER A 1 203 ? 16.838 1.099 4.114 1.00 85.50 203 SER A N 1
ATOM 1568 C CA . SER A 1 203 ? 17.703 0.537 3.068 1.00 85.50 203 SER A CA 1
ATOM 1569 C C . SER A 1 203 ? 19.199 0.588 3.387 1.00 85.50 203 SER A C 1
ATOM 1571 O O . SER A 1 203 ? 19.969 -0.153 2.780 1.00 85.50 203 SER A O 1
ATOM 1573 N N . ARG A 1 204 ? 19.612 1.432 4.341 1.00 85.62 204 ARG A N 1
ATOM 1574 C CA . ARG A 1 204 ? 21.008 1.584 4.776 1.00 85.62 204 ARG A CA 1
ATOM 1575 C C . ARG A 1 204 ? 21.379 0.671 5.946 1.00 85.62 204 ARG A C 1
ATOM 1577 O O . ARG A 1 204 ? 22.562 0.450 6.182 1.00 85.62 204 ARG A O 1
ATOM 1584 N N . ILE A 1 205 ? 20.393 0.155 6.676 1.00 83.94 205 ILE A N 1
ATOM 1585 C CA . ILE A 1 205 ? 20.605 -0.616 7.905 1.00 83.94 205 ILE A CA 1
ATOM 1586 C C . ILE A 1 205 ? 20.544 -2.104 7.576 1.00 83.94 205 ILE A C 1
ATOM 1588 O O . ILE A 1 205 ? 19.629 -2.544 6.884 1.00 83.94 205 ILE A O 1
ATOM 1592 N N . HIS A 1 206 ? 21.478 -2.891 8.106 1.00 78.25 206 HIS A N 1
ATOM 1593 C CA . HIS A 1 206 ? 21.433 -4.350 8.031 1.00 78.25 206 HIS A CA 1
ATOM 1594 C C . HIS A 1 206 ? 20.870 -4.903 9.335 1.00 78.25 206 HIS A C 1
ATOM 1596 O O . HIS A 1 206 ? 21.573 -4.986 10.337 1.00 78.25 206 HIS A O 1
ATOM 1602 N N . VAL A 1 207 ? 19.591 -5.272 9.323 1.00 78.31 207 VAL A N 1
ATOM 1603 C CA . VAL A 1 207 ? 18.953 -5.930 10.468 1.00 78.31 207 VAL A CA 1
ATOM 1604 C C . VAL A 1 207 ? 18.907 -7.435 10.192 1.00 78.31 207 VAL A C 1
ATOM 1606 O O . VAL A 1 207 ? 18.395 -7.819 9.140 1.00 78.31 207 VAL A O 1
ATOM 1609 N N . PRO A 1 208 ? 19.407 -8.309 11.078 1.00 76.31 208 PRO A N 1
ATOM 1610 C CA . PRO A 1 208 ? 19.327 -9.756 10.896 1.00 76.31 208 PRO A CA 1
ATOM 1611 C C . PRO A 1 208 ? 17.934 -10.272 11.293 1.00 76.31 208 PRO A C 1
ATOM 1613 O O . PRO A 1 208 ? 17.760 -10.900 12.332 1.00 76.31 208 PRO A O 1
ATOM 1616 N N . LEU A 1 209 ? 16.916 -9.981 10.478 1.00 80.94 209 LEU A N 1
ATOM 1617 C CA . LEU A 1 209 ? 15.568 -10.525 10.662 1.00 80.94 209 LEU A CA 1
ATOM 1618 C C . LEU A 1 209 ? 15.269 -11.638 9.664 1.00 80.94 209 LEU A C 1
ATOM 1620 O O . LEU A 1 209 ? 15.438 -11.489 8.452 1.00 80.94 209 LEU A O 1
ATOM 1624 N N . GLU A 1 210 ? 14.746 -12.742 10.187 1.00 81.00 210 GLU A N 1
ATOM 1625 C CA . GLU A 1 210 ? 14.288 -13.864 9.382 1.00 81.00 210 GLU A CA 1
ATOM 1626 C C . GLU A 1 210 ? 12.975 -13.558 8.666 1.00 81.00 210 GLU A C 1
ATOM 1628 O O . GLU A 1 210 ? 12.031 -12.986 9.216 1.00 81.00 210 GLU A O 1
ATOM 1633 N N . ARG A 1 211 ? 12.872 -14.031 7.425 1.00 81.75 211 ARG A N 1
ATOM 1634 C CA . ARG A 1 211 ? 11.705 -13.784 6.585 1.00 81.75 211 ARG A CA 1
ATOM 1635 C C . ARG A 1 211 ? 10.489 -14.609 7.020 1.00 81.75 211 ARG A C 1
ATOM 1637 O O . ARG A 1 211 ? 10.378 -15.788 6.675 1.00 81.75 211 ARG A O 1
ATOM 1644 N N . ARG A 1 212 ? 9.473 -13.974 7.615 1.00 84.12 212 ARG A N 1
ATOM 1645 C CA . ARG A 1 212 ? 8.240 -14.646 8.078 1.00 84.12 212 ARG A CA 1
ATOM 1646 C C . ARG A 1 212 ? 7.064 -14.441 7.131 1.00 84.12 212 ARG A C 1
ATOM 1648 O O . ARG A 1 212 ? 6.104 -13.733 7.406 1.00 84.12 212 ARG A O 1
ATOM 1655 N N . ARG A 1 213 ? 7.114 -15.099 5.970 1.00 79.44 213 ARG A N 1
ATOM 1656 C CA . ARG A 1 213 ? 6.155 -14.865 4.867 1.00 79.44 213 ARG A CA 1
ATOM 1657 C C . ARG A 1 213 ? 4.676 -15.102 5.205 1.00 79.44 213 ARG A C 1
ATOM 1659 O O . ARG A 1 213 ? 3.849 -14.380 4.671 1.00 79.44 213 ARG A O 1
ATOM 1666 N N . TRP A 1 214 ? 4.343 -16.109 6.013 1.00 86.62 214 TRP A N 1
ATOM 1667 C CA . TRP A 1 214 ? 2.945 -16.489 6.273 1.00 86.62 214 TRP A CA 1
ATOM 1668 C C . TRP A 1 214 ? 2.254 -15.582 7.286 1.00 86.62 214 TRP A C 1
ATOM 1670 O O . TRP A 1 214 ? 1.054 -15.364 7.159 1.00 86.62 214 TRP A O 1
ATOM 1680 N N . VAL A 1 215 ? 3.022 -15.008 8.218 1.00 88.25 215 VAL A N 1
ATOM 1681 C CA . VAL A 1 215 ? 2.500 -14.131 9.272 1.00 88.25 215 VAL A CA 1
ATOM 1682 C C . VAL A 1 215 ? 1.722 -12.974 8.655 1.00 88.25 215 VAL A C 1
ATOM 1684 O O . VAL A 1 215 ? 0.553 -12.817 8.956 1.00 88.25 215 VAL A O 1
ATOM 1687 N N . PHE A 1 216 ? 2.303 -12.239 7.707 1.00 89.69 216 PHE A N 1
ATOM 1688 C CA . PHE A 1 216 ? 1.647 -11.065 7.110 1.00 89.69 216 PHE A CA 1
ATOM 1689 C C . PHE A 1 216 ? 0.371 -11.396 6.329 1.00 89.69 216 PHE A C 1
ATOM 1691 O O . PHE A 1 216 ? -0.576 -10.618 6.351 1.00 89.69 216 PHE A O 1
ATOM 1698 N N . TYR A 1 217 ? 0.331 -12.547 5.651 1.00 89.62 217 TYR A N 1
ATOM 1699 C CA . TYR A 1 217 ? -0.862 -12.958 4.912 1.00 89.62 217 TYR A CA 1
ATOM 1700 C C . TYR A 1 217 ? -1.991 -13.394 5.847 1.00 89.62 217 TYR A C 1
ATOM 1702 O O . TYR A 1 217 ? -3.122 -12.984 5.630 1.00 89.62 217 TYR A O 1
ATOM 1710 N N . ALA A 1 218 ? -1.693 -14.191 6.878 1.00 92.12 218 ALA A N 1
ATOM 1711 C CA . ALA A 1 218 ? -2.697 -14.688 7.820 1.00 92.12 218 ALA A CA 1
ATOM 1712 C C . ALA A 1 218 ? -3.144 -13.623 8.833 1.00 92.12 218 ALA A C 1
ATOM 1714 O O . ALA A 1 218 ? -4.311 -13.581 9.212 1.00 92.12 218 ALA A O 1
ATOM 1715 N N . PHE A 1 219 ? -2.237 -12.732 9.236 1.00 95.31 219 PHE A N 1
ATOM 1716 C CA . PHE A 1 219 ? -2.525 -11.661 10.186 1.00 95.31 219 PHE A CA 1
ATOM 1717 C C . PHE A 1 219 ? -3.541 -10.661 9.627 1.00 95.31 219 PHE A C 1
ATOM 1719 O O . PHE A 1 219 ? -4.379 -10.156 10.367 1.00 95.31 219 PHE A O 1
ATOM 1726 N N . TYR A 1 220 ? -3.509 -10.388 8.319 1.00 95.19 220 TYR A N 1
ATOM 1727 C CA . TYR A 1 220 ? -4.429 -9.433 7.706 1.00 95.19 220 TYR A CA 1
ATOM 1728 C C . TYR A 1 220 ? -5.921 -9.800 7.880 1.00 95.19 220 TYR A C 1
ATOM 1730 O O . TYR A 1 220 ? -6.643 -9.021 8.487 1.00 95.19 220 TYR A O 1
ATOM 1738 N N . PRO A 1 221 ? -6.430 -10.967 7.456 1.00 96.12 221 PRO A N 1
ATOM 1739 C CA . PRO A 1 221 ? -7.810 -11.326 7.771 1.00 96.12 221 PRO A CA 1
ATOM 1740 C C . PRO A 1 221 ? -8.027 -11.456 9.284 1.00 96.12 221 PRO A C 1
ATOM 1742 O O . PRO A 1 221 ? -9.027 -10.959 9.790 1.00 96.12 221 PRO A O 1
ATOM 1745 N N . ALA A 1 222 ? -7.084 -12.055 10.024 1.00 96.44 222 ALA A N 1
ATOM 1746 C CA . ALA A 1 222 ? -7.246 -12.293 11.458 1.00 96.44 222 ALA A CA 1
ATOM 1747 C C . ALA A 1 222 ? -7.489 -11.001 12.257 1.00 96.44 222 ALA A C 1
ATOM 1749 O O . ALA A 1 222 ? -8.433 -10.947 13.040 1.00 96.44 222 ALA A O 1
ATOM 1750 N N . HIS A 1 223 ? -6.697 -9.944 12.042 1.00 96.69 223 HIS A N 1
ATOM 1751 C CA . HIS A 1 223 ? -6.882 -8.694 12.787 1.00 96.69 223 HIS A CA 1
ATOM 1752 C C . HIS A 1 223 ? -8.192 -7.981 12.415 1.00 96.69 223 HIS A C 1
ATOM 1754 O O . HIS A 1 223 ? -8.808 -7.389 13.295 1.00 96.69 223 HIS A O 1
ATOM 1760 N N . LEU A 1 224 ? -8.662 -8.075 11.162 1.00 96.12 224 LEU A N 1
ATOM 1761 C CA . LEU A 1 224 ? -9.975 -7.540 10.784 1.00 96.12 224 LEU A CA 1
ATOM 1762 C C . LEU A 1 224 ? -11.109 -8.300 11.475 1.00 96.12 224 LEU A C 1
ATOM 1764 O O . LEU A 1 224 ? -12.017 -7.669 12.000 1.00 96.12 224 LEU A O 1
ATOM 1768 N N . PHE A 1 225 ? -11.046 -9.634 11.536 1.00 97.25 225 PHE A N 1
ATOM 1769 C CA . PHE A 1 225 ? -12.036 -10.422 12.280 1.00 97.25 225 PHE A CA 1
ATOM 1770 C C . PHE A 1 225 ? -12.037 -10.075 13.772 1.00 97.25 225 PHE A C 1
ATOM 1772 O O . PHE A 1 225 ? -13.106 -9.927 14.358 1.00 97.25 225 PHE A O 1
ATOM 1779 N N . VAL A 1 226 ? -10.858 -9.899 14.379 1.00 96.94 226 VAL A N 1
ATOM 1780 C CA . VAL A 1 226 ? -10.741 -9.480 15.785 1.00 96.94 226 VAL A CA 1
ATOM 1781 C C . VAL A 1 226 ? -11.351 -8.095 16.001 1.00 96.94 226 VAL A C 1
ATOM 1783 O O . VAL A 1 226 ? -12.104 -7.916 16.952 1.00 96.94 226 VAL A O 1
ATOM 1786 N N . LEU A 1 227 ? -11.078 -7.130 15.119 1.00 95.00 227 LEU A N 1
ATOM 1787 C CA . LEU A 1 227 ? -11.652 -5.784 15.207 1.00 95.00 227 LEU A CA 1
ATOM 1788 C C . LEU A 1 227 ? -13.171 -5.791 15.004 1.00 95.00 227 LEU A C 1
ATOM 1790 O O . LEU A 1 227 ? -13.880 -5.150 15.772 1.00 95.00 227 LEU A O 1
ATOM 1794 N N . ALA A 1 228 ? -13.673 -6.545 14.023 1.00 94.12 228 ALA A N 1
ATOM 1795 C CA . ALA A 1 228 ? -15.106 -6.697 13.776 1.00 94.12 228 ALA A CA 1
ATOM 1796 C C . ALA A 1 228 ? -15.818 -7.314 14.986 1.00 94.12 228 ALA A C 1
ATOM 1798 O O . ALA A 1 228 ? -16.857 -6.817 15.416 1.00 94.12 228 ALA A O 1
ATOM 1799 N N . LEU A 1 229 ? -15.228 -8.354 15.585 1.00 95.12 229 LEU A N 1
ATOM 1800 C CA . LEU A 1 229 ? -15.749 -8.966 16.803 1.00 95.12 229 LEU A CA 1
ATOM 1801 C C . LEU A 1 229 ? -15.709 -7.991 17.985 1.00 95.12 229 LEU A C 1
ATOM 1803 O O . LEU A 1 229 ? -16.704 -7.857 18.690 1.00 95.12 229 LEU A O 1
ATOM 1807 N N . ALA A 1 230 ? -14.593 -7.293 18.198 1.00 93.69 230 ALA A N 1
ATOM 1808 C CA . ALA A 1 230 ? -14.455 -6.324 19.282 1.00 93.69 230 ALA A CA 1
ATOM 1809 C C . ALA A 1 230 ? -15.486 -5.191 19.165 1.00 93.69 230 ALA A C 1
ATOM 1811 O O . ALA A 1 230 ? -16.141 -4.857 20.151 1.00 93.69 230 ALA A O 1
ATOM 1812 N N . LEU A 1 231 ? -15.688 -4.657 17.957 1.00 92.50 231 LEU A N 1
ATOM 1813 C CA . LEU A 1 231 ? -16.694 -3.635 17.684 1.00 92.50 231 LEU A CA 1
ATOM 1814 C C . LEU A 1 231 ? -18.119 -4.162 17.905 1.00 92.50 231 LEU A C 1
ATOM 1816 O O . LEU A 1 231 ? -18.948 -3.480 18.510 1.00 92.50 231 LEU A O 1
ATOM 1820 N N . HIS A 1 232 ? -18.407 -5.392 17.472 1.00 91.06 232 HIS A N 1
ATOM 1821 C CA . HIS A 1 232 ? -19.703 -6.026 17.709 1.00 91.06 232 HIS A CA 1
ATOM 1822 C C . HIS A 1 232 ? -19.975 -6.205 19.2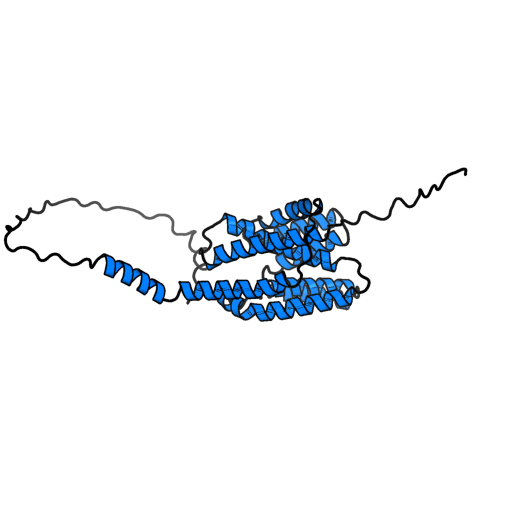10 1.00 91.06 232 HIS A C 1
ATOM 1824 O O . HIS A 1 232 ? -21.047 -5.861 19.699 1.00 91.06 232 HIS A O 1
ATOM 1830 N N . LEU A 1 233 ? -18.988 -6.674 19.976 1.00 90.94 233 LEU A N 1
ATOM 1831 C CA . LEU A 1 233 ? -19.125 -6.838 21.424 1.00 90.94 233 LEU A CA 1
ATOM 1832 C C . LEU A 1 233 ? -19.317 -5.492 22.134 1.00 90.94 233 LEU A C 1
ATOM 1834 O O . LEU A 1 233 ? -20.198 -5.383 22.985 1.00 90.94 233 LEU A O 1
ATOM 1838 N N . ALA A 1 234 ? -18.558 -4.463 21.748 1.00 86.62 234 ALA A N 1
ATOM 1839 C CA . ALA A 1 234 ? -18.676 -3.117 22.308 1.00 86.62 234 ALA A CA 1
ATOM 1840 C C . ALA A 1 234 ? -20.032 -2.451 22.008 1.00 86.62 234 ALA A C 1
ATOM 1842 O O . ALA A 1 234 ? -20.538 -1.699 22.838 1.00 86.62 234 ALA A O 1
ATOM 1843 N N . SER A 1 235 ? -20.641 -2.749 20.856 1.00 80.25 235 SER A N 1
ATOM 1844 C CA . SER A 1 235 ? -21.946 -2.203 20.450 1.00 80.25 235 SER A CA 1
ATOM 1845 C C . SER A 1 235 ? -23.150 -2.975 21.004 1.00 80.25 235 SER A C 1
ATOM 1847 O O . SER A 1 235 ? -24.265 -2.453 21.004 1.00 80.25 235 SER A O 1
ATOM 1849 N N . THR A 1 236 ? -22.971 -4.197 21.526 1.00 76.12 236 THR A N 1
ATOM 1850 C CA . THR A 1 236 ? -24.097 -4.940 22.111 1.00 76.12 236 THR A CA 1
ATOM 1851 C C . THR A 1 236 ? -24.585 -4.328 23.441 1.00 76.12 236 THR A C 1
ATOM 1853 O O . THR A 1 236 ? -23.800 -4.123 24.370 1.00 76.12 236 THR A O 1
ATOM 1856 N N . PRO A 1 237 ? -25.909 -4.136 23.631 1.00 60.75 237 PRO A N 1
ATOM 1857 C CA . PRO A 1 237 ? -26.498 -3.465 24.803 1.00 60.75 237 PRO A CA 1
ATOM 1858 C C . PRO A 1 237 ? -26.361 -4.231 26.135 1.00 60.75 237 PRO A C 1
ATOM 1860 O O . PRO A 1 237 ? -26.943 -3.836 27.148 1.00 60.75 237 PRO A O 1
ATOM 1863 N N . ARG A 1 238 ? -25.620 -5.346 26.163 1.00 56.34 238 ARG A N 1
ATOM 1864 C CA . ARG A 1 238 ? -25.339 -6.113 27.386 1.00 56.34 238 ARG A CA 1
ATOM 1865 C C . ARG A 1 238 ? -24.266 -5.441 28.250 1.00 56.34 238 ARG A C 1
ATOM 1867 O O . ARG A 1 238 ? -24.422 -5.445 29.465 1.00 56.34 238 ARG A O 1
ATOM 1874 N N . CYS A 1 239 ? -23.263 -4.782 27.659 1.00 51.31 239 CYS A N 1
ATOM 1875 C CA . CYS A 1 239 ? -22.277 -3.998 28.422 1.00 51.31 239 CYS A CA 1
ATOM 1876 C C . CYS A 1 239 ? -22.890 -2.735 29.044 1.00 51.31 239 CYS A C 1
ATOM 1878 O O . CYS A 1 239 ? -22.606 -2.418 30.196 1.00 51.31 239 CYS A O 1
ATOM 1880 N N . ALA A 1 240 ? -23.806 -2.069 28.334 1.00 50.53 240 ALA A N 1
ATOM 1881 C CA . ALA A 1 240 ? -24.553 -0.933 28.879 1.00 50.53 240 ALA A CA 1
ATOM 1882 C C . ALA A 1 240 ? -25.409 -1.339 30.096 1.00 50.53 240 ALA A C 1
ATOM 1884 O O . ALA A 1 240 ? -25.432 -0.636 31.106 1.00 50.53 240 ALA A O 1
ATOM 1885 N N . ARG A 1 241 ? -26.056 -2.514 30.041 1.00 51.25 241 ARG A N 1
ATOM 1886 C CA . ARG A 1 241 ? -26.835 -3.060 31.165 1.00 51.25 241 ARG A CA 1
ATOM 1887 C C . ARG A 1 241 ? -25.974 -3.548 32.331 1.00 51.25 241 ARG A C 1
ATOM 1889 O O . ARG A 1 241 ? -26.363 -3.317 33.468 1.00 51.25 241 ARG A O 1
ATOM 1896 N N . ALA A 1 242 ? -24.814 -4.155 32.079 1.00 55.47 242 ALA A N 1
ATOM 1897 C CA . ALA A 1 242 ? -23.905 -4.597 33.139 1.00 55.47 242 ALA A CA 1
ATOM 1898 C C . ALA A 1 242 ? -23.284 -3.412 33.909 1.00 55.47 242 ALA A C 1
ATOM 1900 O O . ALA A 1 242 ? -23.293 -3.419 35.137 1.00 55.47 242 ALA A O 1
ATOM 1901 N N . CYS A 1 243 ? -22.836 -2.354 33.218 1.00 52.19 243 CYS A N 1
ATOM 1902 C CA . CYS A 1 243 ? -22.360 -1.129 33.877 1.00 52.19 243 CYS A CA 1
ATOM 1903 C C . CYS A 1 243 ? -23.482 -0.393 34.626 1.00 52.19 243 CYS A C 1
ATOM 1905 O O . CYS A 1 243 ? -23.259 0.101 35.730 1.00 52.19 243 CYS A O 1
ATOM 1907 N N . SER A 1 244 ? -24.699 -0.362 34.069 1.00 52.47 244 SER A N 1
ATOM 1908 C CA . SER A 1 244 ? -25.864 0.215 34.749 1.00 52.47 244 SER A CA 1
ATOM 1909 C C . SER A 1 244 ? -26.251 -0.580 36.000 1.00 52.47 244 SER A C 1
ATOM 1911 O O . SER A 1 244 ? -26.447 0.025 37.044 1.00 52.47 244 SER A O 1
ATOM 1913 N N . GLN A 1 245 ? -26.283 -1.915 35.950 1.00 53.94 245 GLN A N 1
ATOM 1914 C CA . GLN A 1 245 ? -26.617 -2.752 37.109 1.00 53.94 245 GLN A CA 1
ATOM 1915 C C . GLN A 1 245 ? -25.578 -2.663 38.229 1.00 53.94 245 GLN A C 1
ATOM 1917 O O . GLN A 1 245 ? -25.956 -2.641 39.397 1.00 53.94 245 GLN A O 1
ATOM 1922 N N . VAL A 1 246 ? -24.285 -2.566 37.905 1.00 58.19 246 VAL A N 1
ATOM 1923 C CA . VAL A 1 246 ? -23.234 -2.353 38.915 1.00 58.19 246 VAL A CA 1
ATOM 1924 C C . VAL A 1 246 ? -23.375 -0.972 39.568 1.00 58.19 246 VAL A C 1
ATOM 1926 O O . VAL A 1 246 ? -23.289 -0.875 40.789 1.00 58.19 246 VAL A O 1
ATOM 1929 N N . ALA A 1 247 ? -23.686 0.077 38.798 1.00 52.09 247 ALA A N 1
ATOM 1930 C CA . ALA A 1 247 ? -23.961 1.406 39.347 1.00 52.09 247 ALA A CA 1
ATOM 1931 C C . ALA A 1 247 ? -25.234 1.432 40.217 1.00 52.09 247 ALA A C 1
ATOM 1933 O O . ALA A 1 247 ? -25.223 1.993 41.309 1.00 52.09 247 ALA A O 1
ATOM 1934 N N . THR A 1 248 ? -26.319 0.774 39.795 1.00 55.12 248 THR A N 1
ATOM 1935 C CA . THR A 1 248 ? -27.566 0.690 40.576 1.00 55.12 248 THR A CA 1
ATOM 1936 C C . THR A 1 248 ? -27.398 -0.135 41.857 1.00 55.12 248 THR A C 1
ATOM 1938 O O . THR A 1 248 ? -27.971 0.220 42.883 1.00 55.12 248 THR A O 1
ATOM 1941 N N . ASN A 1 249 ? -26.581 -1.192 41.838 1.00 54.78 249 ASN A N 1
ATOM 1942 C CA . ASN A 1 249 ? -26.294 -2.000 43.027 1.00 54.78 249 ASN A CA 1
ATOM 1943 C C . ASN A 1 249 ? -25.340 -1.306 44.013 1.00 54.78 249 ASN A C 1
ATOM 1945 O O . ASN A 1 249 ? -25.439 -1.555 45.208 1.00 54.78 249 ASN A O 1
ATOM 1949 N N . LEU A 1 250 ? -24.459 -0.414 43.546 1.00 52.94 250 LEU A N 1
ATOM 1950 C CA . LEU A 1 250 ? -23.627 0.426 44.420 1.00 52.94 250 LEU A CA 1
ATOM 1951 C C . LEU A 1 250 ? -24.415 1.586 45.048 1.00 52.94 250 LEU A C 1
ATOM 1953 O O . LEU A 1 250 ? -24.122 1.979 46.173 1.00 52.94 250 LEU A O 1
ATOM 1957 N N . ILE A 1 251 ? -25.431 2.111 44.353 1.00 54.28 251 ILE A N 1
ATOM 1958 C CA . ILE A 1 251 ? -26.339 3.139 44.893 1.00 54.28 251 ILE A CA 1
ATOM 1959 C C . ILE A 1 251 ? -27.340 2.526 45.886 1.00 54.28 251 ILE A C 1
ATOM 1961 O O . ILE A 1 251 ? -27.736 3.181 46.846 1.00 54.28 251 ILE A O 1
ATOM 1965 N N . ARG A 1 252 ? -27.707 1.250 45.716 1.00 49.19 252 ARG A N 1
ATOM 1966 C CA . ARG A 1 252 ? -28.521 0.482 46.671 1.00 49.19 252 ARG A CA 1
ATOM 1967 C C . ARG A 1 252 ? -27.649 -0.152 47.769 1.00 49.19 252 ARG A C 1
ATOM 1969 O O . ARG A 1 252 ? -27.708 -1.355 48.006 1.00 49.19 252 ARG A O 1
ATOM 1976 N N . ALA A 1 253 ? -26.839 0.656 48.450 1.00 48.22 253 ALA A N 1
ATOM 1977 C CA . ALA A 1 253 ? -26.433 0.326 49.816 1.00 48.22 253 ALA A CA 1
ATOM 1978 C C . ALA A 1 253 ? -27.693 0.360 50.714 1.00 48.22 253 ALA A C 1
ATOM 1980 O O . ALA A 1 253 ? -28.623 1.104 50.396 1.00 48.22 253 ALA A O 1
ATOM 1981 N N . PRO A 1 254 ? -27.792 -0.463 51.776 1.00 47.72 254 PRO A N 1
ATOM 1982 C CA . PRO A 1 254 ? -29.033 -0.615 52.526 1.00 47.72 254 PRO A CA 1
ATOM 1983 C C . PRO A 1 254 ? -29.442 0.721 53.144 1.00 47.72 254 PRO A C 1
ATOM 1985 O O . PRO A 1 254 ? -28.698 1.324 53.916 1.00 47.72 254 PRO A O 1
ATOM 1988 N N . GLU A 1 255 ? -30.633 1.168 52.765 1.00 45.09 255 GLU A N 1
ATOM 1989 C CA . GLU A 1 255 ? -31.328 2.312 53.331 1.00 45.09 255 GLU A CA 1
ATOM 1990 C C . GLU A 1 255 ? -31.465 2.076 54.842 1.00 45.09 255 GLU A C 1
ATOM 1992 O O . GLU A 1 255 ? -32.172 1.172 55.294 1.00 45.09 255 GLU A O 1
ATOM 1997 N N . VAL A 1 256 ? -30.697 2.830 55.630 1.00 50.03 256 VAL A N 1
ATOM 1998 C CA . VAL A 1 256 ? -30.816 2.831 57.087 1.00 50.03 256 VAL A CA 1
ATOM 1999 C C . VAL A 1 256 ? -32.214 3.354 57.409 1.00 50.03 256 VAL A C 1
ATOM 2001 O O . VAL A 1 256 ? -32.556 4.474 57.034 1.00 50.03 256 VAL A O 1
ATOM 2004 N N . GLN A 1 257 ? -33.023 2.522 58.070 1.00 43.50 257 GLN A N 1
ATOM 2005 C CA . GLN A 1 257 ? -34.361 2.877 58.544 1.00 43.50 257 GLN A CA 1
ATOM 2006 C C . GLN A 1 257 ? -34.325 4.225 59.283 1.00 43.50 257 GLN A C 1
ATOM 2008 O O . GLN A 1 257 ? -33.502 4.382 60.192 1.00 43.50 257 GLN A O 1
ATOM 2013 N N . PRO A 1 258 ? -35.202 5.192 58.956 1.00 38.66 258 PRO A N 1
ATOM 2014 C CA . PRO A 1 258 ? -35.248 6.436 59.701 1.00 38.66 258 PRO A CA 1
ATOM 2015 C C . PRO A 1 258 ? -35.805 6.155 61.098 1.00 38.66 258 PRO A C 1
ATOM 2017 O O . PRO A 1 258 ? -36.914 5.638 61.248 1.00 38.66 258 PRO A O 1
ATOM 2020 N N . LEU A 1 259 ? -35.038 6.512 62.127 1.00 42.41 259 LEU A N 1
ATOM 2021 C CA . LEU A 1 259 ? -35.552 6.649 63.486 1.00 42.41 259 LEU A CA 1
ATOM 2022 C C . LEU A 1 259 ? -36.659 7.710 63.483 1.00 42.41 259 LEU A C 1
ATOM 2024 O O . LEU A 1 259 ? -36.459 8.838 63.033 1.00 42.41 259 LEU A O 1
ATOM 2028 N N . ALA A 1 260 ? -37.834 7.322 63.971 1.00 42.47 260 ALA A N 1
ATOM 2029 C CA . ALA A 1 260 ? -38.976 8.201 64.141 1.00 42.47 260 ALA A CA 1
ATOM 2030 C C . ALA A 1 260 ? -38.620 9.374 65.070 1.00 42.47 260 ALA A C 1
ATOM 2032 O O . ALA A 1 260 ? -38.228 9.161 66.216 1.00 42.47 260 ALA A O 1
ATOM 2033 N N . GLY A 1 261 ? -38.811 10.601 64.580 1.00 51.47 261 GLY A N 1
ATOM 2034 C CA . GLY A 1 261 ? -38.816 11.814 65.397 1.00 51.47 261 GLY A CA 1
ATOM 2035 C C . GLY A 1 261 ? -37.738 12.832 65.032 1.00 51.47 261 GLY A C 1
ATOM 2036 O O . GLY A 1 261 ? -36.723 12.928 65.711 1.00 51.47 261 GLY A O 1
ATOM 2037 N N . ALA A 1 262 ? -37.992 13.657 64.016 1.00 39.94 262 ALA A N 1
ATOM 2038 C CA . ALA A 1 262 ? -37.376 14.978 63.902 1.00 39.94 262 ALA A CA 1
ATOM 2039 C C . ALA A 1 262 ? -38.261 15.907 63.055 1.00 39.94 262 ALA A C 1
ATOM 2041 O O . ALA A 1 262 ? -38.886 15.476 62.090 1.00 39.94 262 ALA A O 1
ATOM 2042 N N . ALA A 1 263 ? -38.335 17.158 63.504 1.00 46.69 263 ALA A N 1
ATOM 2043 C CA . ALA A 1 263 ? -39.285 18.217 63.173 1.00 46.69 263 ALA A CA 1
ATOM 2044 C C . ALA A 1 263 ? -39.416 18.608 61.684 1.00 46.69 263 ALA A C 1
ATOM 2046 O O . ALA A 1 263 ? -38.479 18.472 60.900 1.00 46.69 263 ALA A O 1
ATOM 2047 N N . GLU A 1 264 ? -40.586 19.167 61.340 1.00 42.59 264 GLU A N 1
ATOM 2048 C CA . GLU A 1 264 ? -40.901 19.778 60.039 1.00 42.59 264 GLU A CA 1
ATOM 2049 C C . GLU A 1 264 ? -39.892 20.867 59.620 1.00 42.59 264 GLU A C 1
ATOM 2051 O O . GLU A 1 264 ? -39.514 21.706 60.445 1.00 42.59 264 GLU A O 1
ATOM 2056 N N . PRO A 1 265 ? -39.518 20.945 58.328 1.00 42.53 265 PRO A N 1
ATOM 2057 C CA . PRO A 1 265 ? -38.749 22.061 57.807 1.00 42.53 265 PRO A CA 1
ATOM 2058 C C . PRO A 1 265 ? -39.653 23.214 57.335 1.00 42.53 265 PRO A C 1
ATOM 2060 O O . PRO A 1 265 ? -40.585 23.048 56.548 1.00 42.53 265 PRO A O 1
ATOM 2063 N N . VAL A 1 266 ? -39.310 24.413 57.802 1.00 46.75 266 VAL A N 1
ATOM 2064 C CA . VAL A 1 266 ? -39.885 25.711 57.425 1.00 46.75 266 VAL A CA 1
ATOM 2065 C C . VAL A 1 266 ? -39.612 26.025 55.944 1.00 46.75 266 VAL A C 1
ATOM 2067 O O . VAL A 1 266 ? -38.471 25.979 55.489 1.00 46.75 266 VAL A O 1
ATOM 2070 N N . GLN A 1 267 ? -40.662 26.390 55.205 1.00 38.03 267 GLN A N 1
ATOM 2071 C CA . GLN A 1 267 ? -40.621 26.831 53.801 1.00 38.03 267 GLN A CA 1
ATOM 2072 C C . GLN A 1 267 ? -40.077 28.271 53.666 1.00 38.03 267 GLN A C 1
ATOM 2074 O O . GLN A 1 267 ? -40.616 29.173 54.316 1.00 38.03 267 GLN A O 1
ATOM 2079 N N . PRO A 1 268 ? -39.093 28.554 52.789 1.00 41.16 268 PRO A N 1
ATOM 2080 C CA . PRO A 1 268 ? -38.746 29.923 52.417 1.00 41.16 268 PRO A CA 1
ATOM 2081 C C . PRO A 1 268 ? -39.548 30.426 51.199 1.00 41.16 268 PRO A C 1
ATOM 2083 O O . PRO A 1 268 ? -39.783 29.703 50.232 1.00 41.16 268 PRO A O 1
ATOM 2086 N N . ARG A 1 269 ? -39.970 31.698 51.267 1.00 38.62 269 ARG A N 1
ATOM 2087 C CA . ARG A 1 269 ? -40.762 32.423 50.252 1.00 38.62 269 ARG A CA 1
ATOM 2088 C C . ARG A 1 269 ? -39.986 32.672 48.942 1.00 38.62 269 ARG A C 1
ATOM 2090 O O . ARG A 1 269 ? -38.763 32.792 48.990 1.00 38.62 269 ARG A O 1
ATOM 2097 N N . PRO A 1 270 ? -40.681 32.850 47.799 1.00 35.81 270 PRO A N 1
ATOM 2098 C CA . PRO A 1 270 ? -40.049 33.156 46.520 1.00 35.81 270 PRO A CA 1
ATOM 2099 C C . PRO A 1 270 ? -39.685 34.644 46.403 1.00 35.81 270 PRO A C 1
ATOM 2101 O O . PRO A 1 270 ? -40.441 35.509 46.845 1.00 35.81 270 PRO A O 1
ATOM 2104 N N . ILE A 1 271 ? -38.542 34.929 45.774 1.00 38.28 271 ILE A N 1
ATOM 2105 C CA . ILE A 1 271 ? -38.137 36.274 45.344 1.00 38.28 271 ILE A CA 1
ATOM 2106 C C . ILE A 1 271 ? -38.281 36.342 43.820 1.00 38.28 271 ILE A C 1
ATOM 2108 O O . ILE A 1 271 ? -37.784 35.477 43.099 1.00 38.28 271 ILE A O 1
ATOM 2112 N N . GLU A 1 272 ? -39.002 37.361 43.360 1.00 34.28 272 GLU A N 1
ATOM 2113 C CA . GLU A 1 272 ? -39.250 37.693 41.959 1.00 34.28 272 GLU A CA 1
ATOM 2114 C C . GLU A 1 272 ? -38.015 38.271 41.247 1.00 34.28 272 GLU A C 1
ATOM 2116 O O . GLU A 1 272 ? -37.213 38.985 41.846 1.00 34.28 272 GLU A O 1
ATOM 2121 N N . GLY A 1 273 ? -37.974 38.071 39.924 1.00 33.22 273 GLY A N 1
ATOM 2122 C CA . GLY A 1 273 ? -37.412 39.035 38.974 1.00 33.22 273 GLY A CA 1
ATOM 2123 C C . GLY A 1 273 ? -36.005 38.741 38.445 1.00 33.22 273 GLY A C 1
ATOM 2124 O O . GLY A 1 273 ? -35.019 38.863 39.157 1.00 33.22 273 GLY A O 1
ATOM 2125 N N . VAL A 1 274 ? -35.900 38.459 37.142 1.00 36.47 274 VAL A N 1
ATOM 2126 C CA . VAL A 1 274 ? -35.410 39.412 36.121 1.00 36.47 274 VAL A CA 1
ATOM 2127 C C . VAL A 1 274 ? -35.285 38.693 34.770 1.00 36.47 274 VAL A C 1
ATOM 2129 O O . VAL A 1 274 ? -34.663 37.644 34.632 1.00 36.47 274 VAL A O 1
ATOM 2132 N N . SER A 1 275 ? -35.920 39.307 33.775 1.00 36.62 275 SER A N 1
ATOM 2133 C CA . SER A 1 275 ? -35.882 39.007 32.344 1.00 36.62 275 SER A CA 1
ATOM 2134 C C . SER A 1 275 ? -34.599 39.541 31.697 1.00 36.62 275 SER A C 1
ATOM 2136 O O . SER A 1 275 ? -34.192 40.659 32.005 1.00 36.62 275 SER A O 1
ATOM 2138 N N . ALA A 1 276 ? -34.047 38.826 30.712 1.00 35.03 276 ALA A N 1
ATOM 2139 C CA . ALA A 1 276 ? -33.256 39.438 29.643 1.00 35.03 276 ALA A CA 1
ATOM 2140 C C . ALA A 1 276 ? -33.344 38.614 28.347 1.00 35.03 276 ALA A C 1
ATOM 2142 O O . ALA A 1 276 ? -33.026 37.427 28.313 1.00 35.03 276 ALA A O 1
ATOM 2143 N N . ALA A 1 277 ? -33.796 39.289 27.294 1.00 32.22 277 ALA A N 1
ATOM 2144 C CA . ALA A 1 277 ? -33.915 38.839 25.915 1.00 32.22 277 ALA A CA 1
ATOM 2145 C C . ALA A 1 277 ? -32.815 39.470 25.033 1.00 32.22 277 ALA A C 1
ATOM 2147 O O . ALA A 1 277 ? -32.221 40.476 25.419 1.00 32.22 277 ALA A O 1
ATOM 2148 N N . GLY A 1 278 ? -32.647 38.936 23.813 1.00 30.61 278 GLY A N 1
ATOM 2149 C CA . GLY A 1 278 ? -31.873 39.513 22.692 1.00 30.61 278 GLY A CA 1
ATOM 2150 C C . GLY A 1 278 ? -30.480 38.892 22.564 1.00 30.61 278 GLY A C 1
ATOM 2151 O O . GLY A 1 278 ? -29.742 38.862 23.536 1.00 30.61 278 GLY A O 1
ATOM 2152 N N . GLY A 1 279 ? -30.044 38.299 21.452 1.00 29.55 279 GLY A N 1
ATOM 2153 C CA . GLY A 1 279 ? -30.088 38.657 20.021 1.00 29.55 279 GLY A CA 1
ATOM 2154 C C . GLY A 1 279 ? -28.677 38.295 19.489 1.00 29.55 279 GLY A C 1
ATOM 2155 O O . GLY A 1 279 ? -27.740 38.256 20.275 1.00 29.55 279 GLY A O 1
ATOM 2156 N N . GLY A 1 280 ? -28.366 37.948 18.246 1.00 29.69 280 GLY A N 1
ATOM 2157 C CA . GLY A 1 280 ? -29.063 37.872 16.978 1.00 29.69 280 GLY A CA 1
ATOM 2158 C C . GLY A 1 280 ? -28.164 37.103 15.990 1.00 29.69 280 GLY A C 1
ATOM 2159 O O . GLY A 1 280 ? -26.981 36.867 16.240 1.00 29.69 280 GLY A O 1
ATOM 2160 N N . ASP A 1 281 ? -28.776 36.692 14.889 1.00 32.81 281 ASP A N 1
ATOM 2161 C CA . ASP A 1 281 ? -28.241 35.868 13.805 1.00 32.81 281 ASP A CA 1
ATOM 2162 C C . ASP A 1 281 ? -27.320 36.657 12.852 1.00 32.81 281 ASP A C 1
ATOM 2164 O O . ASP A 1 281 ? -27.629 37.797 12.506 1.00 32.81 281 ASP A O 1
ATOM 2168 N N . SER A 1 282 ? -26.231 36.045 12.364 1.00 33.06 282 SER A N 1
ATOM 2169 C CA . SER A 1 282 ? -25.637 36.339 11.038 1.00 33.06 282 SER A CA 1
ATOM 2170 C C . SER A 1 282 ? -24.473 35.390 10.689 1.00 33.06 282 SER A C 1
ATOM 2172 O O . SER A 1 282 ? -23.318 35.681 10.974 1.00 33.06 282 SER A O 1
ATOM 2174 N N . SER A 1 283 ? -24.748 34.248 10.039 1.00 31.31 283 SER A N 1
ATOM 2175 C CA . SER A 1 283 ? -23.803 33.588 9.097 1.00 31.31 283 SER A CA 1
ATOM 2176 C C . SER A 1 283 ? -24.392 32.335 8.422 1.00 31.31 283 SER A C 1
ATOM 2178 O O . SER A 1 283 ? -23.830 31.244 8.466 1.00 31.31 283 SER A O 1
ATOM 2180 N N . THR A 1 284 ? -25.528 32.452 7.740 1.00 38.34 284 THR A N 1
ATOM 2181 C CA . THR A 1 284 ? -26.138 31.316 7.025 1.00 38.34 284 THR A CA 1
ATOM 2182 C C . THR A 1 284 ? -26.234 31.598 5.534 1.00 38.34 284 THR A C 1
ATOM 2184 O O . THR A 1 284 ? -27.278 31.975 5.016 1.00 38.34 284 THR A O 1
ATOM 2187 N N . THR A 1 285 ? -25.126 31.402 4.809 1.00 35.97 285 THR A N 1
ATOM 2188 C CA . THR A 1 285 ? -25.198 31.170 3.346 1.00 35.97 285 THR A CA 1
ATOM 2189 C C . THR A 1 285 ? -23.988 30.477 2.701 1.00 35.97 285 THR A C 1
ATOM 2191 O O . THR A 1 285 ? -24.078 30.116 1.534 1.00 35.97 285 THR A O 1
ATOM 2194 N N . VAL A 1 286 ? -22.895 30.184 3.424 1.00 34.62 286 VAL A N 1
ATOM 2195 C CA . VAL A 1 286 ? -21.711 29.495 2.843 1.00 34.62 286 VAL A CA 1
ATOM 2196 C C . VAL A 1 286 ? -21.524 28.055 3.361 1.00 34.62 286 VAL A C 1
ATOM 2198 O O . VAL A 1 286 ? -20.853 27.241 2.736 1.00 34.62 286 VAL A O 1
ATOM 2201 N N . THR A 1 287 ? -22.203 27.667 4.439 1.00 34.78 287 THR A N 1
ATOM 2202 C CA . THR A 1 287 ? -22.098 26.336 5.072 1.00 34.78 287 THR A CA 1
ATOM 2203 C C . THR A 1 287 ? -23.037 25.267 4.501 1.00 34.78 287 THR A C 1
ATOM 2205 O O . THR A 1 287 ? -22.928 24.099 4.871 1.00 34.78 287 THR A O 1
ATOM 2208 N N . LYS A 1 288 ? -23.935 25.613 3.568 1.00 30.89 288 LYS A N 1
ATOM 2209 C CA . LYS A 1 288 ? -24.984 24.685 3.105 1.00 30.89 288 LYS A CA 1
ATOM 2210 C C . LYS A 1 288 ? -24.492 23.604 2.128 1.00 30.89 288 LYS A C 1
ATOM 2212 O O . LYS A 1 288 ? -25.098 22.546 2.065 1.00 30.89 288 LYS A O 1
ATOM 2217 N N . TRP A 1 289 ? -23.364 23.813 1.445 1.00 29.55 289 TRP A N 1
ATOM 2218 C CA . TRP A 1 289 ? -22.808 22.827 0.501 1.00 29.55 289 TRP A CA 1
ATOM 2219 C C . TRP A 1 289 ? -21.896 21.774 1.147 1.00 29.55 289 TRP A C 1
ATOM 2221 O O . TRP A 1 289 ? -21.669 20.720 0.564 1.00 29.55 289 TRP A O 1
ATOM 2231 N N . HIS A 1 290 ? -21.391 22.025 2.359 1.00 35.09 290 HIS A N 1
ATOM 2232 C CA . HIS A 1 290 ? -20.460 21.114 3.036 1.00 35.09 290 HIS A CA 1
ATOM 2233 C C . HIS A 1 290 ? -21.138 20.122 3.993 1.00 35.09 290 HIS A C 1
ATOM 2235 O O . HIS A 1 290 ? -20.502 19.160 4.418 1.00 35.09 290 HIS A O 1
ATOM 2241 N N . HIS A 1 291 ? -22.418 20.333 4.312 1.00 32.25 291 HIS A N 1
ATOM 2242 C CA . HIS A 1 291 ? -23.169 19.501 5.257 1.00 32.25 291 HIS A CA 1
ATOM 2243 C C . HIS A 1 291 ? -23.973 18.365 4.604 1.00 32.25 291 HIS A C 1
ATOM 2245 O O . HIS A 1 291 ? -24.470 17.496 5.315 1.00 32.25 291 HIS A O 1
ATOM 2251 N N . GLU A 1 292 ? -24.082 18.334 3.273 1.00 29.45 292 GLU A N 1
ATOM 2252 C CA . GLU A 1 292 ? -24.914 17.351 2.560 1.00 29.45 292 GLU A CA 1
ATOM 2253 C C . GLU A 1 292 ? -24.166 16.057 2.177 1.00 29.45 292 GLU A C 1
ATOM 2255 O O . GLU A 1 292 ? -24.786 15.106 1.716 1.00 29.45 292 GLU A O 1
ATOM 2260 N N . PHE A 1 293 ? -22.850 15.973 2.423 1.00 30.64 293 PHE A N 1
ATOM 2261 C CA . PHE A 1 293 ? -22.025 14.803 2.066 1.00 30.64 293 PHE A CA 1
ATOM 2262 C C . PHE A 1 293 ? -21.445 14.010 3.249 1.00 30.64 293 PHE A C 1
ATOM 2264 O O . PHE A 1 293 ? -20.751 13.019 3.034 1.00 30.64 293 PHE A O 1
ATOM 2271 N N . THR A 1 294 ? -21.726 14.398 4.496 1.00 36.41 294 THR A N 1
ATOM 2272 C CA . THR A 1 294 ? -21.141 13.761 5.695 1.00 36.41 294 THR A CA 1
ATOM 2273 C C . THR A 1 294 ? -22.133 13.010 6.584 1.00 36.41 294 THR A C 1
ATOM 2275 O O . THR A 1 294 ? -21.700 12.374 7.539 1.00 36.41 294 THR A O 1
ATOM 2278 N N . HIS A 1 295 ? -23.435 13.003 6.276 1.00 34.69 295 HIS A N 1
ATOM 2279 C CA . HIS A 1 295 ? -24.441 12.320 7.104 1.00 34.69 295 HIS A CA 1
ATOM 2280 C C . HIS A 1 295 ? -25.569 11.662 6.287 1.00 34.69 295 HIS A C 1
ATOM 2282 O O . HIS A 1 295 ? -26.702 12.128 6.293 1.00 34.69 295 HIS A O 1
ATOM 2288 N N . ARG A 1 296 ? -25.248 10.563 5.600 1.00 30.80 296 ARG A N 1
ATOM 2289 C CA . ARG A 1 296 ? -26.136 9.474 5.126 1.00 30.80 296 ARG A CA 1
ATOM 2290 C C . ARG A 1 296 ? -25.171 8.349 4.718 1.00 30.80 296 ARG A C 1
ATOM 2292 O O . ARG A 1 296 ? -24.320 8.594 3.878 1.00 30.80 296 ARG A O 1
ATOM 2299 N N . ASP A 1 297 ? -25.074 7.171 5.318 1.00 32.50 297 ASP A N 1
ATOM 2300 C CA . ASP A 1 297 ? -26.022 6.362 6.064 1.00 32.50 297 ASP A CA 1
ATOM 2301 C C . ASP A 1 297 ? -25.230 5.460 7.036 1.00 32.50 297 ASP A C 1
ATOM 2303 O O . ASP A 1 297 ? -24.352 4.708 6.618 1.00 32.50 297 ASP A O 1
ATOM 2307 N N . TYR A 1 298 ? -25.536 5.543 8.332 1.00 31.64 298 TYR A N 1
ATOM 2308 C CA . TYR A 1 298 ? -25.236 4.496 9.313 1.00 31.64 298 TYR A CA 1
ATOM 2309 C C . TYR A 1 298 ? -26.551 4.163 10.020 1.00 31.64 298 TYR A C 1
ATOM 2311 O O . TYR A 1 298 ? -26.890 4.758 11.044 1.00 31.64 298 TYR A O 1
ATOM 2319 N N . LEU A 1 299 ? -27.297 3.244 9.412 1.00 36.72 299 LEU A N 1
ATOM 2320 C CA . LEU A 1 299 ? -28.237 2.338 10.065 1.00 36.72 299 LEU A CA 1
ATOM 2321 C C . LEU A 1 299 ? -27.905 0.927 9.583 1.00 36.72 299 LEU A C 1
ATOM 2323 O O . LEU A 1 299 ? -27.672 0.779 8.362 1.00 36.72 299 LEU A O 1
#

Sequence (299 aa):
MPTTHSSSRCEATASGRWHVADGSLESLKWLALALMVGDHVNKYLLSGQVTTLYLLGRMAMPLFGFVLMYNLARPRMKAASVHRRVVKRLAAFGVLATPAFVLLVGWWPLNIMATLLVATLIAWLLELRTVGHRCLALVTFVVGGTVVEFWWPGLLCCLGARSFIRRPSIKTAIAWLLATASLWLVNGNFAAMAALPLIWGFSRIHVPLERRRWVFYAFYPAHLFVLALALHLASTPRCARACSQVATNLIRAPEVQPLAGAAEPVQPRPIEGVSAAGGGDSSTTVTKWHHEFTHRDYL

pLDDT: mean 79.56, std 23.94, range [29.45, 98.69]

Secondary structure (DSSP, 8-state):
-------------S-------HHHHHHHHHHHHHHHHHHHHHHHHSTT--HHHHHHHTTHHHHHHHHHHHHHHS--TTHHHHHHHHHHHHHHHHHHHHHHHHHHH-SSSB-HHHHHHHHHHHHHHTTS-SHHHHHHHHHHHHHHHHHBTTHHHHHHHHHHHHHHHHS--HHHHHHHHHHHHTTHHHHSSSGGGGHHHHHHHHHH--------HHHHHHHHHHHHHHHHHHHHHHHSHHHHHHHHHHHHHHH-S--PPPPS--PPPPPPPP--------------SSSTTTSSSS-S---

Foldseek 3Di:
DDDDDDDPPPPPDPDDQLDFDPVLLVVLLVQLVVLCLLCLCCVQVVVVPDVVSLLSNLQSLLSVLLSLLLVLLDDDPCSVVVLVVLLVLLVVLQVLLQVLCCLRPNNAAGEVSLLSNLLSQLVNLVVVVDPVSPVVSVVSLVVSLRRYPLRNLSSQLSVLSNQCNNPPDPVSVVSNLVSQCVSCVVSVDNSNSVSVVSSVVSRVDDDPDDDDPVCSSVVNSVSSVVSSVVSVVVPDCVVVVVVVVVVVVVVPDPDDDDDPDDDDDDDDDDDDDDDDDDDDDDDPDPCPVVPPPPDDDDD